Protein AF-A0A2V9RA22-F1 (afdb_monomer)

Secondary structure (DSSP, 8-state):
---TT-HHHHHHHHHHHHHHHHHHHH---SSHHHHHHHHHHHHHHHHHSPPPP-S---TTTS-HHHHHHHHHHHHHHS-TT-EEEE-HHHHHHHIIIIISS-SS-SSS---SSEEEEETTEEEEE--TT--S--TTTHHHHHHHHHHHHTPPTT-EEEEEEES---TTHHHHHHHHHTTT-SS-EESSSSEEEEEEE--

Nearest PDB structures (foldseek):
  3lrp-assembly1_A  TM=3.435E-01  e=3.625E-01  Plasmodium falciparum
  5aup-assembly1_I  TM=3.790E-01  e=1.021E+00  Thermococcus kodakarensis KOD1
  5aun-assembly1_B  TM=3.708E-01  e=1.713E+00  Thermococcus kodakarensis KOD1
  3vx3-assembly1_B  TM=3.797E-01  e=6.248E+00  Thermococcus kodakarensis KOD1

Sequence (199 aa):
YPYGGTRHSSYLAIFILPAIAIALAHFKTKRAWMKGAGIGLVLLVCNLFPSPTGEYIRHRDQNRAQMLSAVSFLKQNAGTRSLIVTDNQGGLLLSYYLCGSKVVPFSGVIQHFSIAPCNDMQVFSLDPRQWIFHAETFPKDLLALKTAFNLRSNEKVWIFQSGWLVDNEPDFRAELRQFDCPATHDFGRNILACEITLP

Structure (mmCIF, N/CA/C/O backbone):
data_AF-A0A2V9RA22-F1
#
_entry.id   AF-A0A2V9RA22-F1
#
loop_
_atom_site.group_PDB
_atom_site.id
_atom_site.type_symbol
_atom_site.label_atom_id
_atom_site.label_alt_id
_atom_site.label_comp_id
_atom_site.label_asym_id
_atom_site.label_entity_id
_atom_site.label_seq_id
_atom_site.pdbx_PDB_ins_code
_atom_site.Cartn_x
_atom_site.Cartn_y
_atom_site.Cartn_z
_atom_site.occupancy
_atom_site.B_iso_or_equiv
_atom_site.auth_seq_id
_atom_site.auth_comp_id
_atom_site.auth_asym_id
_atom_site.auth_atom_id
_atom_site.pdbx_PDB_model_num
ATOM 1 N N . TYR A 1 1 ? 5.154 16.779 -19.194 1.00 32.47 1 TYR A N 1
ATOM 2 C CA . TYR A 1 1 ? 4.470 15.563 -19.685 1.00 32.47 1 TYR A CA 1
ATOM 3 C C . TYR A 1 1 ? 5.524 14.455 -19.853 1.00 32.47 1 TYR A C 1
ATOM 5 O O . TYR A 1 1 ? 6.028 14.272 -20.955 1.00 32.47 1 TYR A O 1
ATOM 13 N N . PRO A 1 2 ? 5.971 13.789 -18.768 1.00 43.91 2 PRO A N 1
ATOM 14 C CA . PRO A 1 2 ? 7.109 12.871 -18.801 1.00 43.91 2 PRO A CA 1
ATOM 15 C C . PRO A 1 2 ? 6.615 11.416 -18.842 1.00 43.91 2 PRO A C 1
ATOM 17 O O . PRO A 1 2 ? 6.549 10.738 -17.828 1.00 43.91 2 PRO A O 1
ATOM 20 N N . TYR A 1 3 ? 6.226 10.926 -20.019 1.00 46.47 3 TYR A N 1
ATOM 21 C CA . TYR A 1 3 ? 5.689 9.565 -20.195 1.00 46.47 3 TYR A CA 1
ATOM 22 C C . TYR A 1 3 ? 6.751 8.536 -20.625 1.00 46.47 3 TYR A C 1
ATOM 24 O O . TYR A 1 3 ? 6.455 7.564 -21.325 1.00 46.47 3 TYR A O 1
ATOM 32 N N . GLY A 1 4 ? 8.002 8.730 -20.204 1.00 45.16 4 GLY A N 1
ATOM 33 C CA . GLY A 1 4 ? 9.099 7.784 -20.420 1.00 45.16 4 GLY A CA 1
ATOM 34 C C . GLY A 1 4 ? 9.002 6.591 -19.470 1.00 45.16 4 GLY A C 1
ATOM 35 O O . GLY A 1 4 ? 9.806 6.471 -18.560 1.00 45.16 4 GLY A O 1
ATOM 36 N N . GLY A 1 5 ? 7.984 5.744 -19.633 1.00 52.16 5 GLY A N 1
ATOM 37 C CA . GLY A 1 5 ? 7.815 4.562 -18.776 1.00 52.16 5 GLY A CA 1
ATOM 38 C C . GLY A 1 5 ? 6.403 3.993 -18.671 1.00 52.16 5 GLY A C 1
ATOM 39 O O . GLY A 1 5 ? 6.138 3.208 -17.767 1.00 52.16 5 GLY A O 1
ATOM 40 N N . THR A 1 6 ? 5.469 4.371 -19.549 1.00 58.12 6 THR A N 1
ATOM 41 C CA . THR A 1 6 ? 4.095 3.854 -19.448 1.00 58.12 6 THR A CA 1
ATOM 42 C C . THR A 1 6 ? 3.853 2.611 -20.282 1.00 58.12 6 THR A C 1
ATOM 44 O O . THR A 1 6 ? 4.508 2.373 -21.297 1.00 58.12 6 THR A O 1
ATOM 47 N N . ARG A 1 7 ? 2.811 1.860 -19.900 1.00 60.91 7 ARG A N 1
ATOM 48 C CA . ARG A 1 7 ? 2.233 0.765 -20.695 1.00 60.91 7 ARG A CA 1
ATOM 49 C C . ARG A 1 7 ? 1.995 1.172 -22.159 1.00 60.91 7 ARG A C 1
ATOM 51 O O . ARG A 1 7 ? 2.149 0.339 -23.042 1.00 60.91 7 ARG A O 1
ATOM 58 N N . HIS A 1 8 ? 1.713 2.446 -22.437 1.00 63.91 8 HIS A N 1
ATOM 59 C CA . HIS A 1 8 ? 1.494 2.954 -23.794 1.00 63.91 8 HIS A CA 1
ATOM 60 C C . HIS A 1 8 ? 2.744 2.892 -24.683 1.00 63.91 8 HIS A C 1
ATOM 62 O O . HIS A 1 8 ? 2.634 2.576 -25.867 1.00 63.91 8 HIS A O 1
ATOM 68 N N . SER A 1 9 ? 3.936 3.109 -24.119 1.00 69.62 9 SER A N 1
ATOM 69 C CA . SER A 1 9 ? 5.197 3.035 -24.868 1.00 69.62 9 SER A CA 1
ATOM 70 C C . SER A 1 9 ? 5.495 1.619 -25.370 1.00 69.62 9 SER A C 1
ATOM 72 O O . SER A 1 9 ? 6.145 1.458 -26.400 1.00 69.62 9 SER A O 1
ATOM 74 N N . SER A 1 10 ? 4.978 0.588 -24.692 1.00 73.56 10 SER A N 1
ATOM 75 C CA . SER A 1 10 ? 5.159 -0.804 -25.123 1.00 73.56 10 SER A CA 1
ATOM 76 C C . SER A 1 10 ? 4.449 -1.112 -26.448 1.00 73.56 10 SER A C 1
ATOM 78 O O . SER A 1 10 ? 4.996 -1.846 -27.268 1.00 73.56 10 SER A O 1
ATOM 80 N N . TYR A 1 11 ? 3.305 -0.475 -26.732 1.00 80.81 11 TYR A N 1
ATOM 81 C C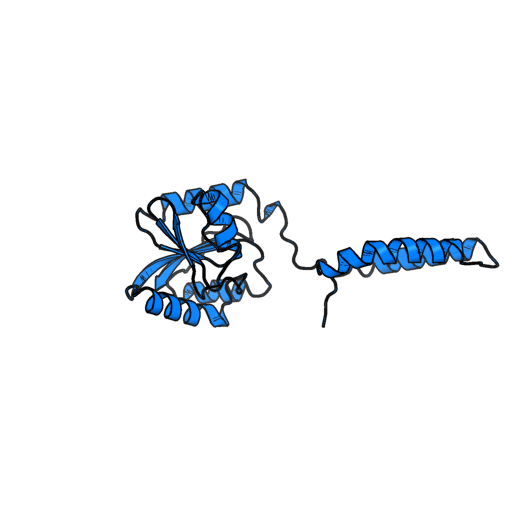A . TYR A 1 11 ? 2.613 -0.638 -28.017 1.00 80.81 11 TYR A CA 1
ATOM 82 C C . TYR A 1 11 ? 3.407 -0.050 -29.187 1.00 80.81 11 TYR A C 1
ATOM 84 O O . TYR A 1 11 ? 3.384 -0.593 -30.290 1.00 80.81 11 TYR A O 1
ATOM 92 N N . LEU A 1 12 ? 4.153 1.033 -28.948 1.00 83.56 12 LEU A N 1
ATOM 93 C CA . LEU A 1 12 ? 4.983 1.660 -29.976 1.00 83.56 12 LEU A CA 1
ATOM 94 C C . LEU A 1 12 ? 6.192 0.802 -30.358 1.00 83.56 12 LEU A C 1
ATOM 96 O O . LEU A 1 12 ? 6.671 0.914 -31.484 1.00 83.56 12 LEU A O 1
ATOM 100 N N . ALA A 1 13 ? 6.662 -0.086 -29.474 1.00 83.00 13 ALA A N 1
ATOM 101 C CA . ALA A 1 13 ? 7.800 -0.961 -29.757 1.00 83.00 13 ALA A CA 1
ATOM 102 C C . ALA A 1 13 ? 7.567 -1.832 -31.005 1.00 83.00 13 ALA A C 1
ATOM 104 O O . ALA A 1 13 ? 8.488 -2.026 -31.797 1.00 83.00 13 ALA A O 1
ATOM 105 N N . ILE A 1 14 ? 6.325 -2.278 -31.227 1.00 86.44 14 ILE A N 1
ATOM 106 C CA . ILE A 1 14 ? 5.937 -3.103 -32.382 1.00 86.44 14 ILE A CA 1
ATOM 107 C C . ILE A 1 14 ? 6.128 -2.345 -33.705 1.00 86.44 14 ILE A C 1
ATOM 109 O O . ILE A 1 14 ? 6.444 -2.960 -34.717 1.00 86.44 14 ILE A O 1
ATOM 113 N N . PHE A 1 15 ? 5.990 -1.017 -33.704 1.00 90.44 15 PHE A N 1
ATOM 114 C CA . PHE A 1 15 ? 6.179 -0.183 -34.896 1.00 90.44 15 PHE A CA 1
ATOM 115 C C . PHE A 1 15 ? 7.612 0.346 -35.019 1.00 90.44 15 PHE A C 1
ATOM 117 O O . PHE A 1 15 ? 8.178 0.381 -36.112 1.00 90.44 15 PHE A O 1
ATOM 124 N N . ILE A 1 16 ? 8.217 0.735 -33.896 1.00 86.94 16 ILE A N 1
ATOM 125 C CA . ILE A 1 16 ? 9.551 1.339 -33.857 1.00 86.94 16 ILE A CA 1
ATOM 126 C C . ILE A 1 16 ? 10.629 0.315 -34.228 1.00 86.94 16 ILE A C 1
ATOM 128 O O . ILE A 1 16 ? 11.524 0.641 -35.006 1.00 86.94 16 ILE A O 1
ATOM 132 N N . LEU A 1 17 ? 10.552 -0.922 -33.725 1.00 87.25 17 LEU A N 1
ATOM 133 C CA . LEU A 1 17 ? 11.587 -1.930 -33.980 1.00 87.25 17 LEU A CA 1
ATOM 134 C C . LEU A 1 17 ? 11.712 -2.289 -35.477 1.00 87.25 17 LEU A C 1
ATOM 136 O O . LEU A 1 17 ? 12.832 -2.236 -35.995 1.00 87.25 17 LEU A O 1
ATOM 140 N N . PRO A 1 18 ? 10.619 -2.565 -36.222 1.00 91.88 18 PRO A N 1
ATOM 141 C CA . PRO A 1 18 ? 10.699 -2.761 -37.669 1.00 91.88 18 PRO A CA 1
ATOM 142 C C . PRO A 1 18 ? 11.161 -1.512 -38.422 1.00 91.88 18 PRO A C 1
ATOM 144 O O . PRO A 1 18 ? 11.967 -1.627 -39.342 1.00 91.88 18 PRO A O 1
ATOM 147 N N . ALA A 1 19 ? 10.702 -0.317 -38.030 1.00 89.12 19 ALA A N 1
ATOM 148 C CA . ALA A 1 19 ? 11.118 0.929 -38.673 1.00 89.12 19 ALA A CA 1
ATOM 149 C C . ALA A 1 19 ? 12.635 1.160 -38.545 1.00 89.12 19 ALA A C 1
ATOM 151 O O . ALA A 1 19 ? 13.292 1.486 -39.534 1.00 89.12 19 ALA A O 1
ATOM 152 N N . ILE A 1 20 ? 13.208 0.913 -37.360 1.00 87.38 20 ILE A N 1
ATOM 153 C CA . ILE A 1 20 ? 14.660 0.956 -37.130 1.00 87.38 20 ILE A CA 1
ATOM 154 C C . ILE A 1 20 ? 15.372 -0.088 -37.997 1.00 87.38 20 ILE A C 1
ATOM 156 O O . ILE A 1 20 ? 16.366 0.236 -38.647 1.00 87.38 20 ILE A O 1
ATOM 160 N N . ALA A 1 21 ? 14.866 -1.324 -38.056 1.00 86.94 21 ALA A N 1
ATOM 161 C CA . ALA A 1 21 ? 15.467 -2.385 -38.863 1.00 86.94 21 ALA A CA 1
ATOM 162 C C . ALA A 1 21 ? 15.491 -2.032 -40.362 1.00 86.94 21 ALA A C 1
ATOM 164 O O . ALA A 1 21 ? 16.527 -2.166 -41.016 1.00 86.94 21 ALA A O 1
ATOM 165 N N . ILE A 1 22 ? 14.379 -1.518 -40.896 1.00 90.00 22 ILE A N 1
ATOM 166 C CA . ILE A 1 22 ? 14.270 -1.077 -42.293 1.00 90.00 22 ILE A CA 1
ATOM 167 C C . ILE A 1 22 ? 15.209 0.102 -42.558 1.00 90.00 22 ILE A C 1
ATOM 169 O O . ILE A 1 22 ? 15.913 0.095 -43.572 1.00 90.00 22 IL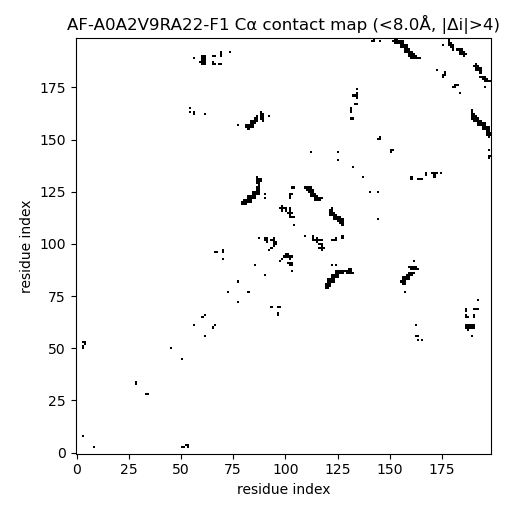E A O 1
ATOM 173 N N . ALA A 1 23 ? 15.255 1.083 -41.651 1.00 86.75 23 ALA A N 1
ATOM 174 C CA . ALA A 1 23 ? 16.143 2.234 -41.762 1.00 86.75 23 ALA A CA 1
ATOM 175 C C . ALA A 1 23 ? 17.617 1.802 -41.794 1.00 86.75 23 ALA A C 1
ATOM 177 O O . ALA A 1 23 ? 18.355 2.236 -42.674 1.00 86.75 23 ALA A O 1
ATOM 178 N N . LEU A 1 24 ? 18.038 0.890 -40.910 1.00 83.62 24 LEU A N 1
ATOM 179 C CA . LEU A 1 24 ? 19.403 0.352 -40.884 1.00 83.62 24 LEU A CA 1
ATOM 180 C C . LEU A 1 24 ? 19.738 -0.462 -42.145 1.00 83.62 24 LEU A C 1
ATOM 182 O O . LEU A 1 24 ? 20.851 -0.351 -42.671 1.00 83.62 24 LEU A O 1
ATOM 186 N N . ALA A 1 25 ? 18.780 -1.240 -42.658 1.00 83.94 25 ALA A N 1
ATOM 187 C CA . ALA A 1 25 ? 18.940 -2.003 -43.895 1.00 83.94 25 ALA A CA 1
ATOM 188 C C . ALA A 1 25 ? 19.112 -1.085 -45.120 1.00 83.94 25 ALA A C 1
ATOM 190 O O . ALA A 1 25 ? 19.972 -1.334 -45.967 1.00 83.94 25 ALA A O 1
ATOM 191 N N . HIS A 1 26 ? 18.346 0.007 -45.187 1.00 85.50 26 HIS A N 1
ATOM 192 C CA . HIS A 1 26 ? 18.370 0.954 -46.308 1.00 85.50 26 HIS A CA 1
ATOM 193 C C . HIS A 1 26 ? 19.424 2.052 -46.176 1.00 85.50 26 HIS A C 1
ATOM 195 O O . HIS A 1 26 ? 19.718 2.735 -47.159 1.00 85.50 26 HIS A O 1
ATOM 201 N N . PHE A 1 27 ? 20.027 2.224 -45.001 1.00 81.50 27 PHE A N 1
ATOM 202 C CA . PHE A 1 27 ? 21.073 3.213 -44.794 1.00 81.50 27 PHE A CA 1
ATOM 203 C C . PHE A 1 27 ? 22.274 2.873 -45.683 1.00 81.50 27 PHE A C 1
ATOM 205 O O . PHE A 1 27 ? 22.970 1.892 -45.447 1.00 81.50 27 PHE A O 1
ATOM 212 N N . LYS A 1 28 ? 22.528 3.638 -46.748 1.00 81.31 28 LYS A N 1
ATOM 213 C CA . LYS A 1 28 ? 23.678 3.425 -47.641 1.00 81.31 28 LYS A CA 1
ATOM 214 C C . LYS A 1 28 ? 24.796 4.386 -47.257 1.00 81.31 28 LYS A C 1
ATOM 216 O O . LYS A 1 28 ? 24.685 5.589 -47.467 1.00 81.31 28 LYS A O 1
ATOM 221 N N . THR A 1 29 ? 25.892 3.858 -46.721 1.00 77.12 29 THR A N 1
ATOM 222 C CA . THR A 1 29 ? 27.104 4.638 -46.443 1.00 77.12 29 THR A CA 1
ATOM 223 C C . THR A 1 29 ? 28.187 4.286 -47.449 1.00 77.12 29 THR A C 1
ATOM 225 O O . THR A 1 29 ? 28.368 3.124 -47.806 1.00 77.12 29 THR A O 1
ATOM 228 N N . LYS A 1 30 ? 28.961 5.287 -47.882 1.00 77.81 30 LYS A N 1
ATOM 229 C CA . LYS A 1 30 ? 30.117 5.072 -48.772 1.00 77.81 30 LYS A CA 1
ATOM 230 C C . LYS A 1 30 ? 31.238 4.259 -48.110 1.00 77.81 30 LYS A C 1
ATOM 232 O O . LYS A 1 30 ? 32.101 3.731 -48.798 1.00 77.81 30 LYS A O 1
ATOM 237 N N . ARG A 1 31 ? 31.249 4.181 -46.775 1.00 80.38 31 ARG A N 1
ATOM 238 C CA . ARG A 1 31 ? 32.239 3.451 -45.975 1.00 80.38 31 ARG A CA 1
ATOM 239 C C . ARG A 1 31 ? 31.518 2.528 -44.995 1.00 80.38 31 ARG A C 1
ATOM 241 O O . ARG A 1 31 ? 30.700 2.993 -44.199 1.00 80.38 31 ARG A O 1
ATOM 248 N N . ALA A 1 32 ? 31.827 1.232 -45.052 1.00 76.69 32 ALA A N 1
ATOM 249 C CA . ALA A 1 32 ? 31.156 0.201 -44.256 1.00 76.69 32 ALA A CA 1
ATOM 250 C C . ALA A 1 32 ? 31.310 0.418 -42.737 1.00 76.69 32 ALA A C 1
ATOM 252 O O . ALA A 1 32 ? 30.359 0.215 -41.986 1.00 76.69 32 ALA A O 1
ATOM 253 N N . TRP A 1 33 ? 32.465 0.926 -42.291 1.00 81.38 33 TRP A N 1
ATOM 254 C CA . TRP A 1 33 ? 32.748 1.163 -40.870 1.00 81.38 33 TRP A CA 1
ATOM 255 C C . TRP A 1 33 ? 31.854 2.237 -40.230 1.00 81.38 33 TRP A C 1
ATOM 257 O O . TRP A 1 33 ? 31.578 2.169 -39.035 1.00 81.38 33 TRP A O 1
ATOM 267 N N . MET A 1 34 ? 31.340 3.196 -41.012 1.00 84.75 34 MET A N 1
ATOM 268 C CA . MET A 1 34 ? 30.484 4.272 -40.491 1.00 84.75 34 MET A CA 1
ATOM 269 C C . MET A 1 34 ? 29.142 3.749 -39.967 1.00 84.75 34 MET A C 1
ATOM 271 O O . MET A 1 34 ? 28.599 4.317 -39.024 1.00 84.75 34 MET A O 1
ATOM 275 N N . LYS A 1 35 ? 28.620 2.651 -40.538 1.00 81.56 35 LYS A N 1
ATOM 276 C CA . LYS A 1 35 ? 27.410 1.997 -40.014 1.00 81.56 35 LYS A CA 1
ATOM 277 C C . LYS A 1 35 ? 27.651 1.437 -38.619 1.00 81.56 35 LYS A C 1
ATOM 279 O O . LYS A 1 35 ? 26.872 1.704 -37.712 1.00 81.56 35 LYS A O 1
ATOM 284 N N . GLY A 1 36 ? 28.748 0.694 -38.460 1.00 85.00 36 GLY A N 1
ATOM 285 C CA . GLY A 1 36 ? 29.142 0.122 -37.174 1.00 85.00 36 GLY A CA 1
ATOM 286 C C . GLY A 1 36 ? 29.383 1.205 -36.125 1.00 85.00 36 GLY A C 1
ATOM 287 O O . GLY A 1 36 ? 28.868 1.101 -35.018 1.00 85.00 36 GLY A O 1
ATOM 288 N N . ALA A 1 37 ? 30.072 2.288 -36.501 1.00 87.88 37 ALA A N 1
ATOM 289 C CA . ALA A 1 37 ? 30.301 3.430 -35.618 1.00 87.88 37 ALA A CA 1
ATOM 290 C C . ALA A 1 37 ? 28.992 4.114 -35.186 1.00 87.88 37 ALA A C 1
ATOM 292 O O . ALA A 1 37 ? 28.832 4.429 -34.012 1.00 87.88 37 ALA A O 1
ATOM 293 N N . GLY A 1 38 ? 28.037 4.300 -36.105 1.00 86.12 38 GLY A N 1
ATOM 294 C CA . GLY A 1 38 ? 26.732 4.888 -35.791 1.00 86.12 38 GLY A CA 1
ATOM 295 C C . GLY A 1 38 ? 25.907 4.031 -34.829 1.00 86.12 38 GLY A C 1
ATOM 296 O O . GLY A 1 38 ? 25.390 4.546 -33.842 1.00 86.12 38 GLY A O 1
ATOM 297 N N . ILE A 1 39 ? 25.835 2.717 -35.068 1.00 87.00 39 ILE A N 1
ATOM 298 C CA . ILE A 1 39 ? 25.163 1.776 -34.156 1.00 87.00 39 ILE A CA 1
ATOM 299 C C . ILE A 1 39 ? 25.848 1.786 -32.784 1.00 87.00 39 ILE A C 1
ATOM 301 O O . ILE A 1 39 ? 25.173 1.885 -31.762 1.00 87.00 39 ILE A O 1
ATOM 305 N N . GLY A 1 40 ? 27.183 1.739 -32.760 1.00 90.00 40 GLY A N 1
ATOM 306 C CA . GLY A 1 40 ? 27.969 1.794 -31.529 1.00 90.00 40 GLY A CA 1
ATOM 307 C C . GLY A 1 40 ? 27.721 3.072 -30.729 1.00 90.00 40 GLY A C 1
ATOM 308 O O . GLY A 1 40 ? 27.528 2.997 -29.521 1.00 90.00 40 GLY A O 1
ATOM 309 N N . LEU A 1 41 ? 27.646 4.228 -31.395 1.00 89.56 41 LEU A N 1
ATOM 310 C CA . LEU A 1 41 ? 27.333 5.508 -30.758 1.00 89.56 41 LEU A CA 1
ATOM 311 C C . LEU A 1 41 ? 25.929 5.506 -30.138 1.00 89.56 41 LEU A C 1
ATOM 313 O O . LEU A 1 41 ? 25.769 5.941 -29.003 1.00 89.56 41 LEU A O 1
ATOM 317 N N . VAL A 1 42 ? 24.918 5.002 -30.854 1.00 87.00 42 VAL A N 1
ATOM 318 C CA . VAL A 1 42 ? 23.544 4.922 -30.329 1.00 87.00 42 VAL A CA 1
ATOM 319 C C . VAL A 1 42 ? 23.490 4.014 -29.102 1.00 87.00 42 VAL A C 1
ATOM 321 O O . VAL A 1 42 ? 22.934 4.410 -28.082 1.00 87.00 42 VAL A O 1
ATOM 324 N N . LEU A 1 43 ? 24.117 2.836 -29.160 1.00 88.12 43 LEU A N 1
ATOM 325 C CA . LEU A 1 43 ? 24.193 1.925 -28.014 1.00 88.12 43 LEU A CA 1
ATOM 326 C C . LEU A 1 43 ? 24.933 2.553 -26.829 1.00 88.12 43 LEU A C 1
ATOM 328 O O . LEU A 1 43 ? 24.490 2.404 -25.692 1.00 88.12 43 LEU A O 1
ATOM 332 N N . LEU A 1 44 ? 26.019 3.286 -27.092 1.00 90.75 44 LEU A N 1
ATOM 333 C CA . LEU A 1 44 ? 26.764 4.020 -26.072 1.00 90.75 44 LEU A CA 1
ATOM 334 C C . LEU A 1 44 ? 25.872 5.067 -25.395 1.00 90.75 44 LEU A C 1
ATOM 336 O O . LEU A 1 44 ? 25.817 5.114 -24.171 1.00 90.75 44 LEU A O 1
ATOM 340 N N . VAL A 1 45 ? 25.128 5.864 -26.168 1.00 87.69 45 VAL A N 1
ATOM 341 C CA . VAL A 1 45 ? 24.184 6.853 -25.625 1.00 87.69 45 VAL A CA 1
ATOM 342 C C . VAL A 1 45 ? 23.094 6.165 -24.799 1.00 87.69 45 VAL A C 1
ATOM 344 O O . VAL A 1 45 ? 22.837 6.588 -23.678 1.00 87.69 45 VAL A O 1
ATOM 347 N N . CYS A 1 46 ? 22.503 5.070 -25.287 1.00 82.31 46 CYS A N 1
ATOM 348 C CA . CYS A 1 46 ? 21.500 4.310 -24.534 1.00 82.31 46 CYS A CA 1
ATOM 349 C C . CYS A 1 46 ? 22.044 3.710 -23.226 1.00 82.31 46 CYS A C 1
ATOM 351 O O . CYS A 1 46 ? 21.275 3.506 -22.290 1.00 82.31 46 CYS A O 1
ATOM 353 N N . ASN A 1 47 ? 23.344 3.410 -23.159 1.00 85.62 47 ASN A N 1
ATOM 354 C CA . ASN A 1 47 ? 23.977 2.843 -21.970 1.00 85.62 47 ASN A CA 1
ATOM 355 C C . ASN A 1 47 ? 24.417 3.917 -20.962 1.00 85.62 47 ASN A C 1
ATOM 357 O O . ASN A 1 47 ? 24.270 3.716 -19.760 1.00 85.62 47 ASN A O 1
ATOM 361 N N . LEU A 1 48 ? 24.922 5.057 -21.445 1.00 88.19 48 LEU A N 1
ATOM 362 C CA . LEU A 1 48 ? 25.371 6.177 -20.610 1.00 88.19 48 LEU A CA 1
ATOM 363 C C . LEU A 1 48 ? 24.214 7.033 -20.085 1.00 88.19 48 LEU A C 1
ATOM 365 O O . LEU A 1 48 ? 24.332 7.633 -19.020 1.00 88.19 48 LEU A O 1
ATOM 369 N N . PHE A 1 49 ? 23.100 7.071 -20.814 1.00 82.19 49 PHE A N 1
ATOM 370 C CA . PHE A 1 49 ? 21.879 7.769 -20.424 1.00 82.19 49 PHE A CA 1
ATOM 371 C C . PHE A 1 49 ? 20.738 6.759 -20.277 1.00 82.19 49 PHE A C 1
ATOM 373 O O . PHE A 1 49 ? 19.813 6.752 -21.097 1.00 82.19 49 PHE A O 1
ATOM 380 N N . PRO A 1 50 ? 20.796 5.872 -19.264 1.00 67.31 50 PRO A N 1
ATOM 381 C CA . PRO A 1 50 ? 19.684 4.983 -18.994 1.00 67.31 50 PRO A CA 1
ATOM 382 C C . PRO A 1 50 ? 18.456 5.849 -18.714 1.00 67.31 50 PRO A C 1
ATOM 384 O O . PRO A 1 50 ? 18.488 6.738 -17.861 1.00 67.31 50 PRO A O 1
ATOM 387 N N . SER A 1 51 ? 17.369 5.601 -19.452 1.00 66.56 51 SER A N 1
ATOM 388 C CA . SER A 1 51 ? 16.068 6.149 -19.070 1.00 66.56 51 SER A CA 1
ATOM 389 C C . SER A 1 51 ? 15.839 5.759 -17.614 1.00 66.56 51 SER A C 1
ATOM 391 O O . SER A 1 51 ? 16.058 4.580 -17.306 1.00 66.56 51 SER A O 1
ATOM 393 N N . PRO A 1 52 ? 15.420 6.682 -16.724 1.00 62.38 52 PRO A N 1
ATOM 394 C CA . PRO A 1 52 ? 15.008 6.283 -15.391 1.00 62.38 52 PRO A CA 1
ATOM 395 C C . PRO A 1 52 ? 14.006 5.153 -15.591 1.00 62.38 52 PRO A C 1
ATOM 397 O O . PRO A 1 52 ? 12.999 5.316 -16.288 1.00 62.38 52 PRO A O 1
ATOM 400 N N . THR A 1 53 ? 14.344 3.962 -15.092 1.00 57.59 53 THR A N 1
ATOM 401 C CA . THR A 1 53 ? 13.333 2.932 -14.925 1.00 57.59 53 THR A CA 1
ATOM 402 C C . THR A 1 53 ? 12.285 3.630 -14.085 1.00 57.59 53 THR A C 1
ATOM 404 O O . THR A 1 53 ? 12.632 4.130 -13.011 1.00 57.59 53 THR A O 1
ATOM 407 N N . GLY A 1 54 ? 11.062 3.763 -14.601 1.00 60.62 54 GLY A N 1
ATOM 408 C CA . GLY A 1 54 ? 9.958 4.253 -13.784 1.00 60.62 54 GLY A CA 1
ATOM 409 C C . 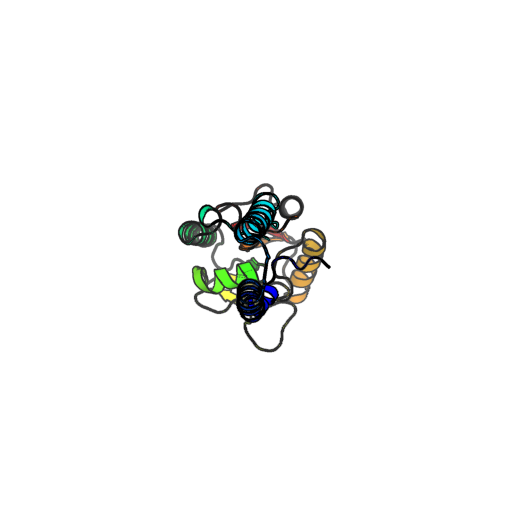GLY A 1 54 ? 9.872 3.440 -12.492 1.00 60.62 54 GLY A C 1
ATOM 410 O O . GLY A 1 54 ? 10.640 2.495 -12.289 1.00 60.62 54 GLY A O 1
ATOM 411 N N . GLU A 1 55 ? 8.939 3.795 -11.622 1.00 65.06 55 GLU A N 1
ATOM 412 C CA . GLU A 1 55 ? 8.712 3.074 -10.371 1.00 65.06 55 GLU A CA 1
ATOM 413 C C . GLU A 1 55 ? 8.859 1.554 -10.591 1.00 65.06 55 GLU A C 1
ATOM 415 O O . GLU A 1 55 ? 8.174 0.960 -11.429 1.00 65.06 55 GLU A O 1
ATOM 420 N N . TYR A 1 56 ? 9.836 0.934 -9.909 1.00 71.00 56 TYR A N 1
ATOM 421 C CA . TYR A 1 56 ? 10.100 -0.507 -9.984 1.00 71.00 56 TYR A CA 1
ATOM 422 C C . TYR A 1 56 ? 10.165 -1.135 -8.586 1.00 71.00 56 TYR A C 1
ATOM 424 O O . TYR A 1 56 ? 11.112 -0.904 -7.831 1.00 71.00 56 TYR A O 1
ATOM 432 N N . ILE A 1 57 ? 9.179 -1.975 -8.256 1.00 76.06 57 ILE A N 1
ATOM 433 C CA . ILE A 1 57 ? 9.178 -2.775 -7.032 1.00 76.06 57 ILE A CA 1
ATOM 434 C C . ILE A 1 57 ? 10.131 -3.941 -7.246 1.00 76.06 57 ILE A C 1
ATOM 436 O O . ILE A 1 57 ? 9.935 -4.792 -8.118 1.00 76.06 57 ILE A O 1
ATOM 440 N N . ARG A 1 58 ? 11.181 -4.010 -6.429 1.00 79.50 58 ARG A N 1
ATOM 441 C CA . ARG A 1 58 ? 12.093 -5.151 -6.475 1.00 79.50 58 ARG A CA 1
ATOM 442 C C . ARG A 1 58 ? 11.389 -6.362 -5.874 1.00 79.50 58 ARG A C 1
ATOM 444 O O . ARG A 1 58 ? 10.757 -6.263 -4.830 1.00 79.50 58 ARG A O 1
ATOM 451 N N . HIS A 1 59 ? 11.607 -7.542 -6.451 1.00 82.19 59 HIS A N 1
ATOM 452 C CA . HIS A 1 59 ? 11.041 -8.799 -5.941 1.00 82.19 59 HIS A CA 1
ATOM 453 C C . HIS A 1 59 ? 11.308 -9.036 -4.439 1.00 82.19 59 HIS A C 1
ATOM 455 O O . HIS A 1 59 ? 10.479 -9.578 -3.717 1.00 82.19 59 HIS A O 1
ATOM 461 N N . ARG A 1 60 ? 12.469 -8.617 -3.923 1.00 84.56 60 ARG A N 1
ATOM 462 C CA . ARG A 1 60 ? 12.777 -8.737 -2.486 1.00 84.56 60 ARG A CA 1
ATOM 463 C C . ARG A 1 60 ? 11.881 -7.867 -1.592 1.00 84.56 60 ARG A C 1
ATOM 465 O O . ARG A 1 60 ? 11.659 -8.234 -0.444 1.00 84.56 60 ARG A O 1
ATOM 472 N N . ASP A 1 61 ? 11.394 -6.750 -2.126 1.00 82.69 61 ASP A N 1
ATOM 473 C CA . ASP A 1 61 ? 10.639 -5.731 -1.400 1.00 82.69 61 ASP A CA 1
ATOM 474 C C . ASP A 1 61 ? 9.124 -6.015 -1.434 1.00 82.69 61 ASP A C 1
ATOM 476 O O . ASP A 1 61 ? 8.405 -5.568 -0.546 1.00 82.69 61 ASP A O 1
ATOM 480 N N . GLN A 1 62 ? 8.665 -6.836 -2.390 1.00 85.69 62 GLN A N 1
ATOM 481 C CA . GLN A 1 62 ? 7.313 -7.395 -2.442 1.00 85.69 62 GLN A CA 1
ATOM 482 C C . GLN A 1 62 ? 7.328 -8.792 -3.077 1.00 85.69 62 GLN A C 1
ATOM 484 O O . GLN A 1 62 ? 7.441 -8.954 -4.293 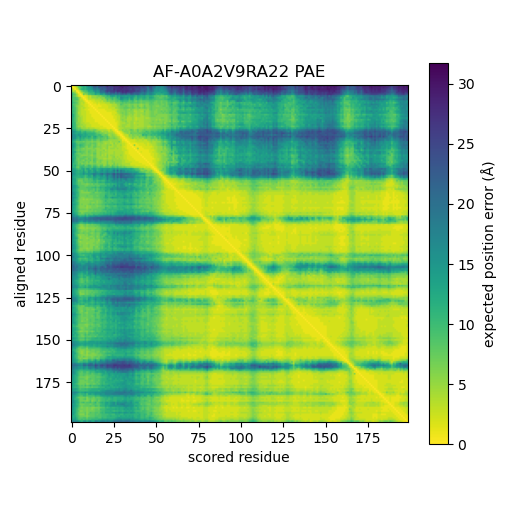1.00 85.69 62 GLN A O 1
ATOM 489 N N . ASN A 1 63 ? 7.187 -9.822 -2.245 1.00 90.94 63 ASN A N 1
ATOM 490 C CA . ASN A 1 63 ? 7.058 -11.212 -2.681 1.00 90.94 63 ASN A CA 1
ATOM 491 C C . ASN A 1 63 ? 6.021 -11.961 -1.845 1.00 90.94 63 ASN A C 1
ATOM 493 O O . ASN A 1 63 ? 5.503 -11.462 -0.845 1.00 90.94 63 ASN A O 1
ATOM 497 N N . ARG A 1 64 ? 5.751 -13.204 -2.251 1.00 94.25 64 ARG A N 1
ATOM 498 C CA . ARG A 1 64 ? 4.789 -14.081 -1.583 1.00 94.25 64 ARG A CA 1
ATOM 499 C C . ARG A 1 64 ? 5.099 -14.290 -0.100 1.00 94.25 64 ARG A C 1
ATOM 501 O O . ARG A 1 64 ? 4.166 -14.314 0.691 1.00 94.25 64 ARG A O 1
ATOM 508 N N . ALA A 1 65 ? 6.365 -14.447 0.287 1.00 95.69 65 ALA A N 1
ATOM 509 C CA . ALA A 1 65 ? 6.718 -14.674 1.689 1.00 95.69 65 ALA A CA 1
ATOM 510 C C . ALA A 1 65 ? 6.402 -13.441 2.551 1.00 95.69 65 ALA A C 1
ATOM 512 O O . ALA A 1 65 ? 5.792 -13.586 3.607 1.00 95.69 65 ALA A O 1
ATOM 513 N N . GLN A 1 66 ? 6.721 -12.239 2.059 1.00 95.12 66 GLN A N 1
ATOM 514 C CA . GLN A 1 66 ? 6.371 -10.986 2.736 1.00 95.12 66 GLN A CA 1
ATOM 515 C C . GLN A 1 66 ? 4.855 -10.804 2.850 1.00 95.12 66 GLN A C 1
ATOM 517 O O . GLN A 1 66 ? 4.354 -10.513 3.931 1.00 95.12 66 GLN A O 1
ATOM 522 N N . MET A 1 67 ? 4.106 -11.072 1.776 1.00 95.25 67 MET A N 1
ATOM 523 C CA . MET A 1 67 ? 2.641 -10.996 1.812 1.00 95.25 67 MET A CA 1
ATOM 524 C C . MET A 1 67 ? 2.016 -11.985 2.795 1.00 95.25 67 MET A C 1
ATOM 526 O O . MET A 1 67 ? 1.105 -11.622 3.533 1.00 95.25 67 MET A O 1
ATOM 530 N N . LEU A 1 68 ? 2.501 -13.229 2.835 1.00 96.00 68 LEU A N 1
ATOM 531 C CA . LEU A 1 68 ? 2.023 -14.219 3.801 1.00 96.00 68 LEU A CA 1
ATOM 532 C C . LEU A 1 68 ? 2.356 -13.815 5.240 1.00 96.00 68 LEU A C 1
ATOM 534 O O . LEU A 1 68 ? 1.527 -14.017 6.124 1.00 96.00 68 LEU A O 1
ATOM 538 N N . SER A 1 69 ? 3.528 -13.215 5.464 1.00 96.50 69 SER A N 1
ATOM 539 C CA . SER A 1 69 ? 3.910 -12.663 6.766 1.00 96.50 69 SER A CA 1
ATOM 540 C C . SER A 1 69 ? 2.972 -11.527 7.184 1.00 96.50 69 SER A C 1
ATOM 542 O O . SER A 1 69 ? 2.420 -11.568 8.281 1.00 96.50 69 SER A O 1
ATOM 544 N N . ALA A 1 70 ? 2.686 -10.587 6.279 1.00 95.81 70 ALA A N 1
ATOM 545 C CA . ALA A 1 70 ? 1.770 -9.474 6.524 1.00 95.81 70 ALA A CA 1
ATOM 546 C C . ALA A 1 70 ? 0.345 -9.947 6.846 1.00 95.81 70 ALA A C 1
ATOM 548 O O . ALA A 1 70 ? -0.274 -9.499 7.807 1.00 95.81 70 ALA A O 1
ATOM 549 N N . VAL A 1 71 ? -0.165 -10.914 6.083 1.00 94.44 71 VAL A N 1
ATOM 550 C CA . VAL A 1 71 ? -1.474 -11.535 6.327 1.00 94.44 71 VAL A CA 1
ATOM 551 C C . VAL A 1 71 ? -1.500 -12.291 7.651 1.00 94.44 71 VAL A C 1
ATOM 553 O O . VAL A 1 71 ? -2.487 -12.209 8.377 1.00 94.44 71 VAL A O 1
ATOM 556 N N . SER A 1 72 ? -0.436 -13.024 7.984 1.00 95.12 72 SER A N 1
ATOM 557 C CA . SER A 1 72 ? -0.326 -13.711 9.273 1.00 95.12 72 SER A CA 1
ATOM 558 C C . SER A 1 72 ? -0.319 -12.714 10.428 1.00 95.12 72 SER A C 1
ATOM 560 O O . SER A 1 72 ? -1.004 -12.932 11.422 1.00 95.12 72 SER A O 1
ATOM 562 N N . PHE A 1 73 ? 0.412 -11.610 10.281 1.00 95.25 73 PHE A N 1
ATOM 563 C CA . PHE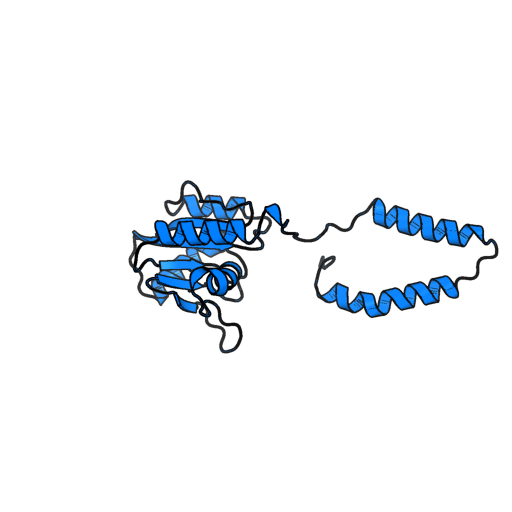 A 1 73 ? 0.437 -10.526 11.251 1.00 95.25 73 PHE A CA 1
ATOM 564 C C . PHE A 1 73 ? -0.955 -9.917 11.440 1.00 95.25 73 PHE A C 1
ATOM 566 O O . PHE A 1 73 ? -1.421 -9.836 12.573 1.00 95.25 73 PHE A O 1
ATOM 573 N N . LEU A 1 74 ? -1.657 -9.577 10.354 1.00 93.62 74 LEU A N 1
ATOM 574 C CA . LEU A 1 74 ? -3.027 -9.071 10.442 1.00 93.62 74 LEU A CA 1
ATOM 575 C C . LEU A 1 74 ? -3.948 -10.078 11.131 1.00 93.62 74 LEU A C 1
ATOM 577 O O . LEU A 1 74 ? -4.642 -9.706 12.058 1.00 93.62 74 LEU A O 1
ATOM 581 N N . LYS A 1 75 ? -3.911 -11.365 10.775 1.00 91.88 75 LYS A N 1
ATOM 582 C CA . LYS A 1 75 ? -4.757 -12.384 11.427 1.00 91.88 75 LYS A CA 1
ATOM 583 C C . LYS A 1 75 ? -4.491 -12.545 12.926 1.00 91.88 75 LYS A C 1
ATOM 585 O O . LYS A 1 75 ? -5.390 -12.946 13.655 1.00 91.88 75 LYS A O 1
ATOM 590 N N . GLN A 1 76 ? -3.257 -12.313 13.369 1.00 92.31 76 GLN A N 1
ATOM 591 C CA . GLN A 1 76 ? -2.871 -12.447 14.775 1.00 92.31 76 GLN A CA 1
ATOM 592 C C . GLN A 1 76 ? -3.197 -11.195 15.597 1.00 92.31 76 GLN A C 1
ATOM 594 O O . GLN A 1 76 ? -3.471 -11.320 16.787 1.00 92.31 76 GLN A O 1
ATOM 599 N N . ASN A 1 77 ? -3.155 -10.010 14.979 1.00 92.06 77 ASN A N 1
ATOM 600 C CA . ASN A 1 77 ? -3.253 -8.726 15.682 1.00 92.06 77 ASN A CA 1
ATOM 601 C C . ASN A 1 77 ? -4.581 -7.999 15.427 1.00 92.06 77 ASN A C 1
ATOM 603 O O . ASN A 1 77 ? -5.138 -7.399 16.344 1.00 92.06 77 ASN A O 1
ATOM 607 N N . ALA A 1 78 ? -5.120 -8.079 14.211 1.00 84.31 78 ALA A N 1
ATOM 608 C CA . ALA A 1 78 ? -6.487 -7.676 13.918 1.00 84.31 78 ALA A CA 1
ATOM 609 C C . ALA A 1 78 ? -7.415 -8.780 14.442 1.00 84.31 78 ALA A C 1
ATOM 611 O O . ALA A 1 78 ? -7.545 -9.852 13.851 1.00 84.31 78 ALA A O 1
ATOM 612 N N . GLY A 1 79 ? -7.991 -8.548 15.621 1.00 75.94 79 GLY A N 1
ATOM 613 C CA . GLY A 1 79 ? -8.932 -9.467 16.249 1.00 75.94 79 GLY A CA 1
ATOM 614 C C . GLY A 1 79 ? -10.176 -9.746 15.396 1.00 75.94 79 GLY A C 1
ATOM 615 O O . GLY A 1 79 ? -10.416 -9.169 14.333 1.00 75.94 79 GLY A O 1
ATOM 616 N N . THR A 1 80 ? -11.037 -10.636 15.888 1.00 76.88 80 THR A N 1
ATOM 617 C CA . THR A 1 80 ? -12.339 -10.872 15.252 1.00 76.88 80 THR A CA 1
ATOM 618 C C . THR A 1 80 ? -13.167 -9.586 15.279 1.00 76.88 80 THR A C 1
ATOM 620 O O . THR A 1 80 ? -13.273 -8.959 16.333 1.00 76.88 80 THR A O 1
ATOM 623 N N . ARG A 1 81 ? -13.803 -9.228 14.157 1.00 81.00 81 ARG A N 1
ATOM 624 C CA . ARG A 1 81 ? -14.565 -7.980 13.939 1.00 81.00 81 ARG A CA 1
ATOM 625 C C . ARG A 1 81 ? -13.726 -6.705 13.823 1.00 81.00 81 ARG A C 1
ATOM 627 O O . ARG A 1 81 ? -14.283 -5.614 13.913 1.00 81.00 81 ARG A O 1
ATOM 634 N N . SER A 1 82 ? -12.421 -6.820 13.589 1.00 88.75 82 SER A N 1
ATOM 635 C CA . SER A 1 82 ? -11.593 -5.665 13.238 1.00 88.75 82 SER A CA 1
ATOM 636 C C . SER A 1 82 ? -11.957 -5.091 11.866 1.00 88.75 82 SER A C 1
ATOM 638 O O . SER A 1 82 ? -12.396 -5.806 10.957 1.00 88.75 82 SER A O 1
ATOM 640 N N . LEU A 1 83 ? -11.747 -3.782 11.731 1.00 94.06 83 LEU A N 1
ATOM 641 C CA . LEU A 1 83 ? -11.897 -3.047 10.481 1.00 94.06 83 LEU A CA 1
ATOM 642 C C . LEU A 1 83 ? -10.509 -2.805 9.893 1.00 94.06 83 LEU A C 1
ATOM 644 O O . LEU A 1 83 ? -9.620 -2.312 10.589 1.00 94.06 83 LEU A O 1
ATOM 648 N N . ILE A 1 84 ? -10.330 -3.149 8.623 1.00 95.56 84 ILE A N 1
ATOM 649 C CA . ILE A 1 84 ? -9.108 -2.881 7.868 1.00 95.56 84 ILE A CA 1
ATOM 650 C C . ILE A 1 84 ? -9.433 -1.824 6.818 1.00 95.56 84 ILE A C 1
ATOM 652 O O . ILE A 1 84 ? -10.361 -2.009 6.040 1.00 95.56 84 ILE A O 1
ATOM 656 N N . VAL A 1 85 ? -8.677 -0.737 6.769 1.00 94.88 85 VAL A N 1
ATOM 657 C CA . VAL A 1 85 ? -8.756 0.295 5.735 1.00 94.88 85 VAL A CA 1
ATOM 658 C C . VAL A 1 85 ? -7.554 0.149 4.811 1.00 94.88 85 VAL A C 1
ATOM 660 O O . VAL A 1 85 ? -6.418 0.011 5.262 1.00 94.88 85 VAL A O 1
ATOM 663 N N . THR A 1 86 ? -7.794 0.160 3.505 1.00 94.06 86 THR A N 1
ATOM 664 C CA . THR A 1 86 ? -6.761 -0.077 2.498 1.00 94.06 86 THR A CA 1
ATOM 665 C C . THR A 1 86 ? -6.948 0.806 1.264 1.00 94.06 86 THR A C 1
ATOM 667 O O . THR A 1 86 ? -8.046 1.285 0.977 1.00 94.06 86 THR A O 1
ATOM 670 N N . ASP A 1 87 ? -5.866 1.045 0.534 1.00 91.25 87 ASP A N 1
ATOM 671 C CA . ASP A 1 87 ? -5.901 1.639 -0.798 1.00 91.25 87 ASP A CA 1
ATOM 672 C C . ASP A 1 87 ? -6.366 0.600 -1.833 1.00 91.25 87 ASP A C 1
ATOM 674 O O . ASP A 1 87 ? -6.604 -0.572 -1.519 1.00 91.25 87 ASP A O 1
ATOM 678 N N . ASN A 1 88 ? -6.529 1.004 -3.093 1.00 89.25 88 ASN A N 1
ATOM 679 C CA . ASN A 1 88 ? -6.983 0.065 -4.117 1.00 89.25 88 ASN A CA 1
ATOM 680 C C . ASN A 1 88 ? -5.962 -1.076 -4.347 1.00 89.25 88 ASN A C 1
ATOM 682 O O . ASN A 1 88 ? -6.346 -2.232 -4.527 1.00 89.25 88 ASN A O 1
ATOM 686 N N . GLN A 1 89 ? -4.653 -0.793 -4.299 1.00 89.12 89 GLN A N 1
ATOM 687 C CA . GLN A 1 89 ? -3.615 -1.819 -4.487 1.00 89.12 89 GLN A CA 1
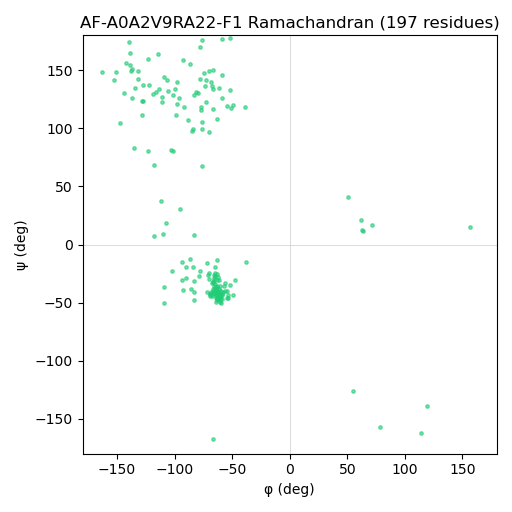ATOM 688 C C . GLN A 1 89 ? -3.551 -2.819 -3.331 1.00 89.12 89 GLN A C 1
ATOM 690 O O . GLN A 1 89 ? -3.509 -4.031 -3.570 1.00 89.12 89 GLN A O 1
ATOM 695 N N . GLY A 1 90 ? -3.605 -2.338 -2.089 1.00 92.38 90 GLY A N 1
ATOM 696 C CA . GLY A 1 90 ? -3.734 -3.171 -0.903 1.00 92.38 90 GLY A CA 1
ATOM 697 C C . GLY A 1 90 ? -4.995 -4.017 -0.930 1.00 92.38 90 GLY A C 1
ATOM 698 O O . GLY A 1 90 ? -4.921 -5.231 -0.725 1.00 92.38 90 GLY A O 1
ATOM 699 N N . GLY A 1 91 ? -6.128 -3.434 -1.322 1.00 92.50 91 GLY A N 1
ATOM 700 C CA . GLY A 1 91 ? -7.385 -4.154 -1.504 1.00 92.50 91 GLY A CA 1
ATOM 701 C C . GLY A 1 91 ? -7.292 -5.302 -2.514 1.00 92.50 91 GLY A C 1
ATOM 702 O O . GLY A 1 91 ? -7.795 -6.400 -2.248 1.00 92.50 91 GLY A O 1
ATOM 703 N N . LEU A 1 92 ? -6.591 -5.115 -3.640 1.00 91.38 92 LEU A N 1
ATOM 704 C CA . LEU A 1 92 ? -6.330 -6.193 -4.605 1.00 91.38 92 LEU A CA 1
ATOM 705 C C . LEU A 1 92 ? -5.546 -7.351 -3.975 1.00 91.38 92 LEU A C 1
ATOM 707 O O . LEU A 1 92 ? -5.902 -8.516 -4.176 1.00 91.38 92 LEU A O 1
ATOM 711 N N . LEU A 1 93 ? -4.498 -7.056 -3.200 1.00 93.00 93 LEU A N 1
ATOM 712 C CA . LEU A 1 93 ? -3.695 -8.101 -2.564 1.00 93.00 93 LEU A CA 1
ATOM 713 C C . LEU A 1 93 ? -4.447 -8.789 -1.422 1.00 93.00 93 LEU A C 1
ATOM 715 O O . LEU A 1 93 ? -4.400 -10.017 -1.327 1.00 93.00 93 LEU A O 1
ATOM 719 N N . LEU A 1 94 ? -5.185 -8.045 -0.595 1.00 94.25 94 LEU A N 1
ATOM 720 C CA . LEU A 1 94 ? -6.006 -8.618 0.475 1.00 94.25 94 LEU A CA 1
ATOM 721 C C . LEU A 1 94 ? -7.122 -9.508 -0.073 1.00 94.25 94 LEU A C 1
ATOM 723 O O . LEU A 1 94 ? -7.390 -10.559 0.513 1.00 94.25 94 LEU A O 1
ATOM 727 N N . 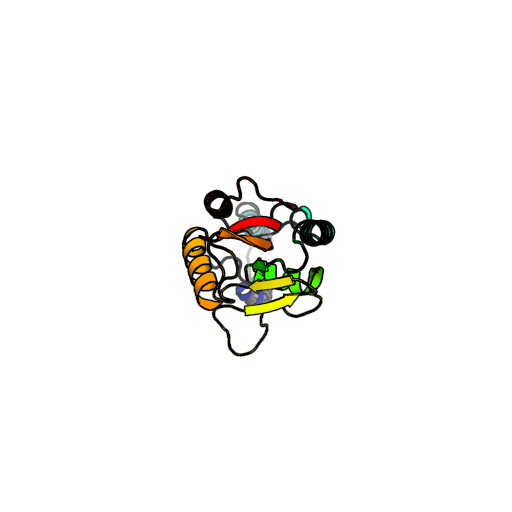SER A 1 95 ? -7.701 -9.155 -1.225 1.00 92.94 95 SER A N 1
ATOM 728 C CA . SER A 1 95 ? -8.686 -10.002 -1.911 1.00 92.94 95 SER A CA 1
ATOM 729 C C . SER A 1 95 ? -8.147 -11.419 -2.139 1.00 92.94 95 SER A C 1
ATOM 731 O O . SER A 1 95 ? -8.837 -12.406 -1.889 1.00 92.94 95 SER A O 1
ATOM 733 N N . TYR A 1 96 ? -6.887 -11.523 -2.571 1.00 92.75 96 TYR A N 1
ATOM 734 C CA . TYR A 1 96 ? -6.243 -12.799 -2.877 1.00 92.75 96 TYR A CA 1
ATOM 735 C C . TYR A 1 96 ? -5.667 -13.503 -1.639 1.00 92.75 96 TYR A C 1
ATOM 737 O O . TYR A 1 96 ? -5.875 -14.701 -1.463 1.00 92.75 96 TYR A O 1
ATOM 745 N N . TYR A 1 97 ? -4.928 -12.787 -0.785 1.00 94.06 97 TYR A N 1
ATOM 746 C CA . TYR A 1 97 ? -4.156 -13.402 0.302 1.00 94.06 97 TYR A CA 1
ATOM 747 C C . TYR A 1 97 ? -4.920 -13.543 1.623 1.00 94.06 97 TYR A C 1
ATOM 749 O O . TYR A 1 97 ? -4.604 -14.447 2.401 1.00 94.06 97 TYR A O 1
ATOM 757 N N . LEU A 1 98 ? -5.885 -12.660 1.905 1.00 92.75 98 LEU A N 1
ATOM 758 C CA . LEU A 1 98 ? -6.583 -12.619 3.193 1.00 92.75 98 LEU A CA 1
ATOM 759 C C . LEU A 1 98 ? -8.033 -13.101 3.089 1.00 92.75 98 LEU A C 1
ATOM 761 O O . LEU A 1 98 ? -8.445 -13.955 3.875 1.00 92.75 98 LEU A O 1
ATOM 765 N N . CYS A 1 99 ? -8.795 -12.558 2.139 1.00 91.75 99 CYS A N 1
ATOM 766 C CA . CYS A 1 99 ? -10.252 -12.686 2.133 1.00 91.75 99 CYS A CA 1
ATOM 767 C C . CYS A 1 99 ? -10.767 -13.864 1.302 1.00 91.75 99 CYS A C 1
ATOM 769 O O . CYS A 1 99 ? -11.832 -14.394 1.599 1.00 91.75 99 CYS A O 1
ATOM 771 N N . GLY A 1 100 ? -10.053 -14.256 0.239 1.00 86.81 100 GLY A N 1
ATOM 772 C CA . GLY A 1 100 ? -10.568 -15.227 -0.737 1.00 86.81 100 GLY A CA 1
ATOM 773 C C . GLY A 1 100 ? -11.808 -14.727 -1.498 1.00 86.81 100 GLY A C 1
ATOM 774 O O . GLY A 1 100 ? -12.472 -15.499 -2.185 1.00 86.81 100 GLY A O 1
ATOM 775 N N . SER A 1 101 ? -12.122 -13.436 -1.373 1.00 84.81 101 SER A N 1
ATOM 776 C CA . SER A 1 101 ? -13.266 -12.731 -1.946 1.00 84.81 101 SER A CA 1
ATOM 777 C C . SER A 1 101 ? -12.807 -11.364 -2.467 1.00 84.81 101 SER A C 1
ATOM 779 O O . SER A 1 101 ? -11.707 -10.901 -2.162 1.00 84.81 101 SER A O 1
ATOM 781 N N . LYS A 1 102 ? -13.623 -10.713 -3.300 1.00 84.19 102 LYS A N 1
ATOM 782 C CA . LYS A 1 102 ? -13.276 -9.409 -3.881 1.00 84.19 102 LYS A CA 1
ATOM 783 C C . LYS A 1 102 ? -13.469 -8.300 -2.843 1.00 84.19 102 LYS A C 1
ATOM 785 O O . LYS A 1 102 ? -14.602 -8.038 -2.454 1.00 84.19 102 LYS A O 1
ATOM 790 N N . VAL A 1 103 ? -12.377 -7.639 -2.457 1.00 85.00 103 VAL A N 1
ATOM 791 C CA . VAL A 1 103 ? -12.388 -6.430 -1.615 1.00 85.00 103 VAL A CA 1
ATOM 792 C C . VAL A 1 103 ? -12.632 -5.179 -2.448 1.00 85.00 103 VAL A C 1
ATOM 794 O O . VAL A 1 103 ? -13.400 -4.314 -2.046 1.00 85.00 103 VAL A O 1
ATOM 797 N N . VAL A 1 104 ? -12.008 -5.105 -3.624 1.00 84.38 104 VAL A N 1
ATOM 798 C CA . VAL A 1 104 ? -12.124 -3.963 -4.538 1.00 84.38 104 VAL A CA 1
ATOM 799 C C . VAL A 1 104 ? -12.934 -4.326 -5.785 1.00 84.38 104 VAL A C 1
ATOM 801 O O . VAL A 1 104 ? -12.845 -5.457 -6.287 1.00 84.38 104 VAL A O 1
ATOM 804 N N . PRO A 1 105 ? -13.739 -3.392 -6.321 1.00 74.94 105 PRO A N 1
ATOM 805 C CA . PRO A 1 105 ? -14.516 -3.633 -7.526 1.00 74.94 105 PRO A CA 1
ATOM 806 C C . PRO A 1 105 ? -13.614 -3.649 -8.770 1.00 74.94 105 PRO A C 1
ATOM 808 O O . PRO A 1 105 ? -12.958 -2.668 -9.100 1.00 74.94 105 PRO A O 1
ATOM 811 N N . PHE A 1 106 ? -13.630 -4.758 -9.516 1.00 67.00 106 PHE A N 1
ATOM 812 C CA . PHE A 1 106 ? -12.941 -4.873 -10.814 1.00 67.00 106 PHE A CA 1
ATOM 813 C C . PHE A 1 106 ? -13.766 -4.323 -11.991 1.00 67.00 106 PHE A C 1
ATOM 815 O O . PHE A 1 106 ? -13.229 -4.076 -13.068 1.00 67.00 106 PHE A O 1
ATOM 822 N N . SER A 1 107 ? -15.083 -4.188 -11.813 1.00 65.62 107 SER A N 1
ATOM 823 C CA . SER A 1 107 ? -16.039 -3.778 -12.846 1.00 65.62 107 SER A CA 1
ATOM 824 C C . SER A 1 107 ? -17.350 -3.322 -12.203 1.00 65.62 107 SER A C 1
ATOM 826 O O . SER A 1 107 ? -17.754 -3.906 -11.197 1.00 65.62 107 SER A O 1
ATOM 828 N N . GLY A 1 108 ? -18.052 -2.364 -12.812 1.00 65.19 108 GLY A N 1
ATOM 829 C CA . GLY A 1 108 ? -19.360 -1.883 -12.347 1.00 65.19 108 GLY A CA 1
ATOM 830 C C . GLY A 1 108 ? -19.335 -0.429 -11.877 1.00 65.19 108 GLY A C 1
ATOM 831 O O . GLY A 1 108 ? -18.430 0.327 -12.229 1.00 65.19 108 GLY A O 1
ATOM 832 N N . VAL A 1 109 ? -20.353 -0.028 -11.109 1.00 67.06 109 VAL A N 1
ATOM 833 C CA . VAL A 1 109 ? -20.455 1.333 -10.564 1.00 67.06 109 VAL A CA 1
ATOM 834 C C . VAL A 1 109 ? -19.336 1.553 -9.550 1.00 67.06 109 VAL A C 1
ATOM 836 O O . VAL A 1 109 ? -19.271 0.890 -8.518 1.00 67.06 109 VAL A O 1
ATOM 839 N N . ILE A 1 110 ? -18.457 2.496 -9.869 1.00 67.50 110 ILE A N 1
ATOM 840 C CA . ILE A 1 110 ? -17.331 2.899 -9.035 1.00 67.50 110 ILE A CA 1
ATOM 841 C C . ILE A 1 110 ? -17.872 3.769 -7.895 1.00 67.50 110 ILE A C 1
ATOM 843 O O . ILE A 1 110 ? -18.266 4.914 -8.115 1.00 67.50 110 ILE A O 1
ATOM 847 N N . GLN A 1 111 ? -17.932 3.209 -6.687 1.00 73.12 111 GLN A N 1
ATOM 848 C CA . GLN A 1 111 ? -18.293 3.944 -5.473 1.00 73.12 111 GLN A CA 1
ATOM 849 C C . GLN A 1 111 ? -17.052 4.597 -4.851 1.00 73.12 111 GLN A C 1
ATOM 851 O O . GLN A 1 111 ? -15.937 4.134 -5.065 1.00 73.12 111 GLN A O 1
ATOM 856 N N . HIS A 1 112 ? -17.251 5.669 -4.077 1.00 78.56 112 HIS A N 1
ATOM 857 C CA . HIS A 1 112 ? -16.165 6.383 -3.383 1.00 78.56 112 HIS A CA 1
ATOM 858 C C . HIS A 1 112 ? -15.477 5.538 -2.305 1.00 78.56 112 HIS A C 1
ATOM 860 O O . HIS A 1 112 ? -14.332 5.793 -1.963 1.00 78.56 112 HIS A O 1
ATOM 866 N N . PHE A 1 113 ? -16.184 4.541 -1.781 1.00 83.00 113 PHE A N 1
ATOM 867 C CA . PHE A 1 113 ? -15.667 3.552 -0.850 1.00 83.00 113 PHE A CA 1
ATOM 868 C C . PHE A 1 113 ? -16.221 2.198 -1.259 1.00 83.00 113 PHE A C 1
ATOM 870 O O . PHE A 1 113 ? -17.342 2.109 -1.768 1.00 83.00 113 PHE A O 1
ATOM 877 N N . SER A 1 114 ? -15.465 1.141 -1.002 1.00 85.12 114 SER A N 1
ATOM 878 C CA . SER A 1 114 ? -15.982 -0.221 -1.076 1.00 85.12 114 SER A CA 1
ATOM 879 C C . SER A 1 114 ? -15.799 -0.906 0.264 1.00 85.12 114 SER A C 1
ATOM 881 O O . SER A 1 114 ? -14.770 -0.755 0.915 1.00 85.12 114 SER A O 1
ATOM 883 N N . ILE A 1 115 ? -16.833 -1.627 0.682 1.00 88.94 115 ILE A N 1
ATOM 884 C CA . ILE A 1 115 ? -16.819 -2.453 1.880 1.00 88.94 115 ILE A CA 1
ATOM 885 C C . ILE A 1 115 ? -16.992 -3.901 1.453 1.00 88.94 115 ILE A C 1
ATOM 887 O O . ILE A 1 115 ? -17.885 -4.224 0.665 1.00 88.94 115 ILE A O 1
ATOM 891 N N . ALA A 1 116 ? -16.140 -4.772 1.973 1.00 89.19 116 ALA A N 1
ATOM 892 C CA . ALA A 1 116 ? -16.213 -6.191 1.691 1.00 89.19 116 ALA A CA 1
ATOM 893 C C . ALA A 1 116 ? -16.062 -7.016 2.973 1.00 89.19 116 ALA A C 1
ATOM 895 O O . ALA A 1 116 ? -15.154 -6.755 3.773 1.00 89.19 116 ALA A O 1
ATOM 896 N N . PRO A 1 117 ? -16.916 -8.038 3.173 1.00 90.62 117 PRO A N 1
ATOM 897 C CA . PRO A 1 117 ? -16.693 -9.018 4.220 1.00 90.62 117 PRO A CA 1
ATOM 898 C C . PRO A 1 117 ? -15.438 -9.840 3.900 1.00 90.62 117 PRO A C 1
ATOM 900 O O . PRO A 1 117 ? -15.248 -10.316 2.776 1.00 90.62 117 PRO A O 1
ATOM 903 N N . CYS A 1 118 ? -14.591 -10.017 4.907 1.00 90.75 118 CYS A N 1
ATOM 904 C CA . CYS A 1 118 ? -13.316 -10.710 4.809 1.00 90.75 118 CYS A CA 1
ATOM 905 C C . CYS A 1 118 ? -13.160 -11.653 6.004 1.00 90.75 118 CYS A C 1
ATOM 907 O O . CYS A 1 118 ? -12.535 -11.316 7.011 1.00 90.75 118 CYS A O 1
ATOM 909 N N . ASN A 1 119 ? -13.749 -12.846 5.900 1.00 86.44 119 ASN A N 1
ATOM 910 C CA . ASN A 1 119 ? -13.925 -13.755 7.037 1.00 86.44 119 ASN A CA 1
ATOM 911 C C . ASN A 1 119 ? -14.673 -13.035 8.182 1.00 86.44 119 ASN A C 1
ATOM 913 O O . ASN A 1 119 ? -15.724 -12.445 7.939 1.00 86.44 119 ASN A O 1
ATOM 917 N N . ASP A 1 120 ? -14.118 -13.030 9.396 1.00 86.88 120 ASP A N 1
ATOM 918 C CA . ASP A 1 120 ? -14.672 -12.327 10.562 1.00 86.88 120 ASP A CA 1
ATOM 919 C C . ASP A 1 120 ? -14.297 -10.834 10.627 1.00 86.88 120 ASP A C 1
ATOM 921 O O . ASP A 1 120 ? -14.549 -10.183 11.640 1.00 86.88 120 ASP A O 1
ATOM 925 N N . MET A 1 121 ? -13.669 -10.280 9.586 1.00 91.25 121 MET A N 1
ATOM 926 C CA . MET A 1 121 ? -13.262 -8.873 9.497 1.00 91.25 121 MET A CA 1
ATOM 927 C C . MET A 1 121 ? -14.036 -8.142 8.401 1.00 91.25 121 MET A C 1
ATOM 929 O O . MET A 1 121 ? -14.613 -8.752 7.495 1.00 91.25 121 MET A O 1
ATOM 933 N N . GLN A 1 122 ? -13.997 -6.814 8.451 1.00 93.00 122 GLN A N 1
ATOM 934 C CA . GLN A 1 122 ? -14.465 -5.965 7.358 1.00 93.00 122 GLN A CA 1
ATOM 935 C C . GLN A 1 122 ? -13.282 -5.224 6.755 1.00 93.00 122 GLN A C 1
ATOM 937 O O . GLN A 1 122 ? -12.461 -4.669 7.484 1.00 93.00 122 GLN A O 1
ATOM 942 N N . VAL A 1 123 ? -13.200 -5.216 5.427 1.00 93.94 123 VAL A N 1
ATOM 943 C CA . VAL A 1 123 ? -12.188 -4.443 4.710 1.00 93.94 123 VAL A CA 1
ATOM 944 C C . VAL A 1 123 ? -12.878 -3.309 3.969 1.00 93.94 123 VAL A C 1
ATOM 946 O O . VAL A 1 123 ? -13.769 -3.542 3.152 1.00 93.94 123 VAL A O 1
ATOM 949 N N . PHE A 1 124 ? -12.448 -2.090 4.263 1.00 92.44 124 PHE A N 1
ATOM 950 C CA . PHE A 1 124 ? -12.786 -0.878 3.546 1.00 92.44 124 PHE A CA 1
ATOM 951 C C . PHE A 1 124 ? -11.657 -0.555 2.586 1.00 92.44 124 PHE A C 1
ATOM 953 O O . PHE A 1 124 ? -10.525 -0.342 3.012 1.00 92.44 124 PHE A O 1
ATOM 960 N N . SER A 1 125 ? -11.959 -0.481 1.298 1.00 90.00 125 SER A N 1
ATOM 961 C CA . SER A 1 125 ? -11.062 0.167 0.354 1.00 90.00 125 SER A CA 1
ATOM 962 C C . SER A 1 125 ? -11.568 1.576 0.064 1.00 90.00 125 SER A C 1
ATOM 964 O O . SER A 1 125 ? -12.774 1.773 -0.131 1.00 90.00 125 SER A O 1
ATOM 966 N N . LEU A 1 126 ? -10.651 2.547 0.091 1.00 85.62 126 LEU A N 1
ATOM 967 C CA . LEU A 1 126 ? -10.931 3.940 -0.269 1.00 85.62 126 LEU A CA 1
ATOM 968 C C . LEU A 1 126 ? -11.270 4.082 -1.766 1.00 85.62 126 LEU A C 1
ATOM 970 O O . LEU A 1 126 ? -11.532 3.087 -2.446 1.00 85.62 126 LEU A O 1
ATOM 974 N N . ASP A 1 127 ? -11.298 5.320 -2.278 1.00 80.81 127 ASP A N 1
ATOM 975 C CA . ASP A 1 127 ? -11.659 5.602 -3.668 1.00 80.81 127 ASP A CA 1
ATOM 976 C C . ASP A 1 127 ? -10.855 4.684 -4.608 1.00 80.81 127 ASP A C 1
ATOM 978 O O . ASP A 1 127 ? -9.629 4.727 -4.620 1.00 80.81 127 ASP A O 1
ATOM 982 N N . PRO A 1 128 ? -11.501 3.844 -5.426 1.00 74.12 128 PRO A N 1
ATOM 983 C CA . PRO A 1 128 ? -10.811 2.931 -6.340 1.00 74.12 128 PRO A CA 1
ATOM 984 C C . PRO A 1 128 ? -9.972 3.655 -7.411 1.00 74.12 128 PRO A C 1
ATOM 986 O O . PRO A 1 128 ? -9.145 3.031 -8.080 1.00 74.12 128 PRO A O 1
ATOM 989 N N . ARG A 1 129 ? -10.155 4.970 -7.596 1.00 77.50 129 ARG A N 1
ATOM 990 C CA . ARG A 1 129 ? -9.274 5.820 -8.416 1.00 77.50 129 ARG A CA 1
ATOM 991 C C . ARG A 1 129 ? -7.980 6.181 -7.688 1.00 77.50 129 ARG A C 1
ATOM 993 O O . ARG A 1 129 ? -6.985 6.489 -8.342 1.00 77.50 129 ARG A O 1
ATOM 1000 N N . GLN A 1 130 ? -7.990 6.121 -6.363 1.00 78.75 130 GLN A N 1
ATOM 1001 C CA . GLN A 1 130 ? -6.835 6.291 -5.506 1.00 78.75 130 GLN A CA 1
ATOM 1002 C C . GLN A 1 130 ? -6.109 4.950 -5.365 1.00 78.75 130 GLN A C 1
ATOM 1004 O O . GLN A 1 130 ? -6.463 4.061 -4.591 1.00 78.75 130 GLN A O 1
ATOM 1009 N N . TRP A 1 131 ? -5.066 4.796 -6.177 1.00 82.12 131 TRP A N 1
ATOM 1010 C CA . TRP A 1 131 ? -4.265 3.576 -6.192 1.00 82.12 131 TRP A CA 1
ATOM 1011 C C . TRP A 1 131 ? -3.409 3.409 -4.938 1.00 82.12 131 TRP A C 1
ATOM 1013 O O . TRP A 1 131 ? -3.094 2.271 -4.610 1.00 82.12 131 TRP A O 1
ATOM 1023 N N . ILE A 1 132 ? -3.054 4.515 -4.276 1.00 86.31 132 ILE A N 1
ATOM 1024 C CA . ILE A 1 132 ? -2.167 4.567 -3.111 1.00 86.31 132 ILE A CA 1
ATOM 1025 C C . ILE A 1 132 ? -2.703 5.548 -2.069 1.00 86.31 132 ILE A C 1
ATOM 1027 O O . ILE A 1 132 ? -3.382 6.513 -2.423 1.00 86.31 132 ILE A O 1
ATOM 1031 N N . PHE A 1 133 ? -2.360 5.374 -0.794 1.00 88.50 133 PHE A N 1
ATOM 1032 C CA . PHE A 1 133 ? -2.602 6.441 0.177 1.00 88.50 133 PHE A CA 1
ATOM 1033 C C . PHE A 1 133 ? -1.698 7.649 -0.096 1.00 88.50 133 PHE A C 1
ATOM 1035 O O . PHE A 1 133 ? -0.518 7.499 -0.411 1.00 88.50 133 PHE A O 1
ATOM 1042 N N . HIS A 1 134 ? -2.265 8.844 0.058 1.00 87.56 134 HIS A N 1
ATOM 1043 C CA . HIS A 1 134 ? -1.554 10.114 -0.041 1.00 87.56 134 HIS A CA 1
ATOM 1044 C C . HIS A 1 134 ? -1.667 10.842 1.291 1.00 87.56 134 HIS A C 1
ATOM 1046 O O . HIS A 1 134 ? -2.775 10.996 1.802 1.00 87.56 134 HIS A O 1
ATOM 1052 N N . ALA A 1 135 ? -0.544 11.308 1.838 1.00 89.38 135 ALA A N 1
ATOM 1053 C CA . ALA A 1 135 ? -0.529 12.029 3.109 1.00 89.38 135 ALA A CA 1
ATOM 1054 C C . ALA A 1 135 ? -1.486 13.232 3.095 1.00 89.38 135 ALA A C 1
ATOM 1056 O O . ALA A 1 135 ? -2.215 13.450 4.057 1.00 89.38 135 ALA A O 1
ATOM 1057 N N . GLU A 1 136 ? -1.554 13.966 1.976 1.00 89.38 136 GLU A N 1
ATOM 1058 C CA . GLU A 1 136 ? -2.341 15.199 1.904 1.00 89.38 136 GLU A CA 1
ATOM 1059 C C . GLU A 1 136 ? -3.859 14.957 1.939 1.00 89.38 136 GLU A C 1
ATOM 1061 O O . GLU A 1 136 ? -4.611 15.821 2.393 1.00 89.38 136 GLU A O 1
ATOM 1066 N N . THR A 1 137 ? -4.331 13.807 1.442 1.00 89.44 137 THR A N 1
ATOM 1067 C CA . THR A 1 137 ? -5.771 13.497 1.379 1.00 89.44 137 THR A CA 1
ATOM 1068 C C . THR A 1 137 ? -6.222 12.548 2.479 1.00 89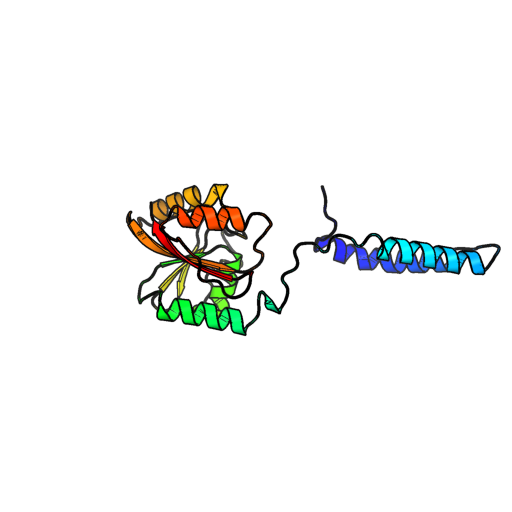.44 137 THR A C 1
ATOM 1070 O O . THR A 1 137 ? -7.392 12.578 2.859 1.00 89.44 137 THR A O 1
ATOM 1073 N N . PHE A 1 138 ? -5.307 11.761 3.044 1.00 90.94 138 PHE A N 1
ATOM 1074 C CA . PHE A 1 138 ? -5.627 10.670 3.957 1.00 90.94 138 PHE A CA 1
ATOM 1075 C C . PHE A 1 138 ? -6.502 11.074 5.161 1.00 90.94 138 PHE A C 1
ATOM 1077 O O . PHE A 1 138 ? -7.513 10.404 5.385 1.00 90.94 138 PHE A O 1
ATOM 1084 N N . PRO A 1 139 ? -6.243 12.184 5.886 1.00 92.75 139 PRO A N 1
ATOM 1085 C CA . PRO A 1 139 ? -7.117 12.614 6.985 1.00 92.75 139 PRO A CA 1
ATOM 1086 C C . PRO A 1 139 ? -8.554 12.894 6.542 1.00 92.75 139 PRO A C 1
ATOM 1088 O O . PRO A 1 139 ? -9.520 12.543 7.225 1.00 92.75 139 PRO A O 1
ATOM 1091 N N . LYS A 1 140 ? -8.708 13.516 5.369 1.00 92.19 140 LYS A N 1
ATOM 1092 C CA . LYS A 1 140 ? -10.014 13.828 4.788 1.00 92.19 140 LYS A CA 1
ATOM 1093 C C . LYS A 1 140 ? -10.735 12.550 4.367 1.00 92.19 140 LYS A C 1
ATOM 1095 O O . LYS A 1 140 ? -11.939 12.436 4.599 1.00 92.19 140 LYS A O 1
ATOM 1100 N N . ASP A 1 141 ? -10.008 11.600 3.788 1.00 90.38 141 ASP A N 1
ATOM 1101 C CA . ASP A 1 141 ? -10.561 10.323 3.344 1.00 90.38 141 ASP A CA 1
ATOM 1102 C C . ASP A 1 141 ? -11.021 9.472 4.539 1.00 90.38 141 ASP A C 1
ATOM 1104 O O . ASP A 1 141 ? -12.112 8.902 4.503 1.00 90.38 141 ASP A O 1
ATOM 1108 N N . LEU A 1 142 ? -10.260 9.466 5.643 1.00 91.62 142 LEU A N 1
ATOM 1109 C CA . LEU A 1 142 ? -10.663 8.826 6.900 1.00 91.62 142 LEU A CA 1
ATOM 1110 C C . LEU A 1 142 ? -11.912 9.467 7.511 1.00 91.62 142 LEU A C 1
ATOM 1112 O O . LEU A 1 142 ? -12.819 8.753 7.939 1.00 91.62 142 LEU A O 1
ATOM 1116 N N . LEU A 1 143 ? -11.998 10.800 7.535 1.00 92.38 143 LEU A N 1
ATOM 1117 C CA . LEU A 1 143 ? -13.182 11.496 8.043 1.00 92.38 143 LEU A CA 1
ATOM 1118 C C . LEU A 1 143 ? -14.422 11.197 7.186 1.00 92.38 143 LEU A C 1
ATOM 1120 O O . LEU A 1 143 ? -15.521 10.993 7.714 1.00 92.38 143 LEU A O 1
ATOM 1124 N N . ALA A 1 144 ? -14.251 11.146 5.864 1.00 91.12 144 ALA A N 1
ATOM 1125 C CA . ALA A 1 144 ? -15.314 10.792 4.935 1.00 91.12 144 ALA A CA 1
ATOM 1126 C C . ALA A 1 144 ? -15.761 9.332 5.118 1.00 91.12 144 ALA A C 1
ATOM 1128 O O . ALA A 1 144 ? -16.964 9.079 5.174 1.00 91.12 144 ALA A O 1
ATOM 1129 N N . LEU A 1 145 ? -14.823 8.397 5.306 1.00 90.31 145 LEU A N 1
ATOM 1130 C CA . LEU A 1 145 ? -15.110 6.999 5.631 1.00 90.31 145 LEU A CA 1
ATOM 1131 C C . LEU A 1 145 ? -15.889 6.884 6.948 1.00 90.31 145 LEU A C 1
ATOM 1133 O O . LEU A 1 145 ? -16.950 6.260 6.995 1.00 90.31 145 LEU A O 1
ATOM 1137 N N . LYS A 1 146 ? -15.397 7.535 8.008 1.00 92.38 146 LYS A N 1
ATOM 1138 C CA . LYS A 1 146 ? -16.045 7.569 9.323 1.00 92.38 146 LYS A CA 1
ATOM 1139 C C . LYS A 1 146 ? -17.488 8.058 9.218 1.00 92.38 146 LYS A C 1
ATOM 1141 O O . LYS A 1 146 ? -18.387 7.433 9.774 1.00 92.38 146 LYS A O 1
ATOM 1146 N N . THR A 1 147 ? -17.708 9.140 8.473 1.00 91.75 147 THR A N 1
ATOM 1147 C CA . THR A 1 147 ? -19.039 9.727 8.267 1.00 91.75 147 THR A CA 1
ATOM 1148 C C . THR A 1 147 ? -19.941 8.804 7.447 1.00 91.75 147 THR A C 1
ATOM 1150 O O . THR A 1 147 ? -21.095 8.596 7.809 1.00 91.75 147 THR A O 1
ATOM 1153 N N . ALA A 1 148 ? -19.425 8.214 6.364 1.00 90.00 148 ALA A N 1
ATOM 1154 C CA . ALA A 1 148 ? -20.199 7.351 5.472 1.00 90.00 148 ALA A CA 1
ATOM 1155 C C . ALA A 1 148 ? -20.680 6.061 6.155 1.00 90.00 148 ALA A C 1
ATOM 1157 O O . ALA A 1 148 ? -21.770 5.577 5.851 1.00 90.00 148 ALA A O 1
ATOM 1158 N N . PHE A 1 149 ? -19.887 5.520 7.083 1.00 89.62 149 PHE A N 1
ATOM 1159 C CA . PHE A 1 149 ? -20.172 4.249 7.755 1.00 89.62 149 PHE A CA 1
ATOM 1160 C C . PHE A 1 149 ? -20.549 4.393 9.236 1.00 89.62 149 PHE A C 1
ATOM 1162 O O . PHE A 1 149 ? -20.685 3.384 9.923 1.00 89.62 149 PHE A O 1
ATOM 1169 N N . ASN A 1 150 ? -20.762 5.622 9.724 1.00 91.12 150 ASN A N 1
ATOM 1170 C CA . ASN A 1 150 ? -21.064 5.923 11.130 1.00 91.12 150 ASN A CA 1
ATOM 1171 C C . ASN A 1 150 ? -20.074 5.266 12.117 1.00 91.12 150 ASN A C 1
ATOM 1173 O O . ASN A 1 150 ? -20.478 4.742 13.158 1.00 91.12 150 ASN A O 1
ATOM 1177 N N . LEU A 1 151 ? -18.779 5.276 11.781 1.00 91.69 151 LEU A N 1
ATOM 1178 C CA . LEU A 1 151 ? -17.728 4.736 12.650 1.00 91.69 151 LEU A CA 1
ATOM 1179 C C . LEU A 1 151 ? -17.538 5.636 13.876 1.00 91.69 151 LEU A C 1
ATOM 1181 O O . LEU A 1 151 ? -17.747 6.855 13.818 1.00 91.69 151 LEU A O 1
ATOM 1185 N N . ARG A 1 152 ? -17.141 5.046 15.006 1.00 92.44 152 ARG A N 1
ATOM 1186 C CA . ARG A 1 152 ? -16.989 5.800 16.256 1.00 92.44 152 ARG A CA 1
ATOM 1187 C C . ARG A 1 152 ? -15.685 6.595 16.241 1.00 92.44 152 ARG A C 1
ATOM 1189 O O . ARG A 1 152 ? -14.659 6.117 15.765 1.00 92.44 152 ARG A O 1
ATOM 1196 N N . SER A 1 153 ? -15.710 7.805 16.804 1.00 89.88 153 SER A N 1
ATOM 1197 C CA . SER A 1 153 ? -14.464 8.506 17.141 1.00 89.88 153 SER A CA 1
ATOM 1198 C C . SER A 1 153 ? -13.654 7.647 18.111 1.00 89.88 153 SER A C 1
ATOM 1200 O O . SER A 1 153 ? -14.237 6.987 18.976 1.00 89.88 153 SER A O 1
ATOM 1202 N N . ASN A 1 154 ? -12.330 7.691 18.003 1.00 89.50 154 ASN A N 1
ATOM 1203 C CA . ASN A 1 154 ? -11.407 6.891 18.806 1.00 89.50 154 ASN A CA 1
ATOM 1204 C C . ASN A 1 154 ? -11.534 5.367 18.617 1.00 89.50 154 ASN A C 1
ATOM 1206 O O . ASN A 1 154 ? -10.996 4.593 19.411 1.00 89.50 154 ASN A O 1
ATOM 1210 N N . GLU A 1 155 ? -12.256 4.912 17.590 1.00 91.50 155 GLU A N 1
ATOM 1211 C CA . GLU A 1 155 ? -12.267 3.503 17.209 1.00 91.50 155 GLU A CA 1
ATOM 1212 C C . GLU A 1 155 ? -10.947 3.142 16.533 1.00 91.50 155 GLU A C 1
ATOM 1214 O O . GLU A 1 155 ? -10.422 3.895 15.710 1.00 91.50 155 GLU A O 1
ATOM 1219 N N . LYS A 1 156 ? -10.406 1.983 16.904 1.00 93.19 156 LYS A N 1
ATOM 1220 C CA . LYS A 1 156 ? -9.162 1.470 16.344 1.00 93.19 156 LYS A CA 1
ATOM 1221 C C . LYS A 1 156 ? -9.432 0.752 15.032 1.00 93.19 156 LYS A C 1
ATOM 1223 O O . LYS A 1 156 ? -10.280 -0.142 14.977 1.00 93.19 156 LYS A O 1
ATOM 1228 N N . VAL A 1 157 ? -8.693 1.121 13.994 1.00 95.00 157 VAL A N 1
ATOM 1229 C CA . VAL A 1 157 ? -8.766 0.487 12.673 1.00 95.00 157 VAL A CA 1
ATOM 1230 C C . VAL A 1 157 ? -7.370 0.155 12.166 1.00 95.00 157 VAL A C 1
ATOM 1232 O O . VAL A 1 157 ? -6.402 0.846 12.467 1.00 95.00 157 VAL A O 1
ATOM 1235 N N . TRP A 1 158 ? -7.258 -0.909 11.379 1.00 96.31 158 TRP A N 1
ATOM 1236 C CA . TRP A 1 158 ? -5.996 -1.328 10.782 1.00 96.31 158 TRP A CA 1
ATOM 1237 C C . TRP A 1 158 ? -5.822 -0.704 9.407 1.00 96.31 158 TRP A C 1
ATOM 1239 O O . TRP A 1 158 ? -6.581 -0.999 8.495 1.00 96.31 158 TRP A O 1
ATOM 1249 N N . ILE A 1 159 ? -4.796 0.109 9.218 1.00 95.44 159 ILE A N 1
ATOM 1250 C CA . ILE A 1 159 ? -4.337 0.526 7.899 1.00 95.44 159 ILE A CA 1
ATOM 1251 C C . ILE A 1 159 ? -3.494 -0.586 7.297 1.00 95.44 159 ILE A C 1
ATOM 1253 O O . ILE A 1 159 ? -2.558 -1.078 7.928 1.00 95.44 159 ILE A O 1
ATOM 1257 N N . PHE A 1 160 ? -3.804 -0.959 6.061 1.00 94.81 160 PHE A N 1
ATOM 1258 C CA . PHE A 1 160 ? -2.984 -1.849 5.254 1.00 94.81 160 PHE A CA 1
ATOM 1259 C C . PHE A 1 160 ? -2.699 -1.199 3.906 1.00 94.81 160 PHE A C 1
ATOM 1261 O O . PHE A 1 160 ? -3.627 -0.871 3.166 1.00 94.81 160 PHE A O 1
ATOM 1268 N N . GLN A 1 161 ? -1.422 -1.060 3.566 1.00 92.44 161 GLN A N 1
ATOM 1269 C CA . GLN A 1 161 ? -0.999 -0.582 2.257 1.00 92.44 161 GLN A CA 1
ATOM 1270 C C . GLN A 1 161 ? -0.010 -1.563 1.653 1.00 92.44 161 GLN A C 1
ATOM 1272 O O . GLN A 1 161 ? 0.903 -2.047 2.327 1.00 92.44 161 GLN A O 1
ATOM 1277 N N . SER A 1 162 ? -0.176 -1.847 0.365 1.00 90.44 162 SER A N 1
ATOM 1278 C CA . SER A 1 162 ? 0.794 -2.651 -0.363 1.00 90.44 162 SER A CA 1
ATOM 1279 C C . SER A 1 162 ? 0.836 -2.297 -1.836 1.00 90.44 162 SER A C 1
ATOM 1281 O O . SER A 1 162 ? -0.210 -2.032 -2.421 1.00 90.44 162 SER A O 1
ATOM 1283 N N . GLY A 1 163 ? 2.007 -2.427 -2.451 1.00 84.38 163 GLY A N 1
ATOM 1284 C CA . GLY A 1 163 ? 2.196 -2.155 -3.868 1.00 84.38 163 GLY A CA 1
ATOM 1285 C C . GLY A 1 163 ? 3.200 -1.037 -4.092 1.00 84.38 163 GLY A C 1
ATOM 1286 O O . GLY A 1 163 ? 4.251 -0.970 -3.453 1.00 84.38 163 GLY A O 1
ATOM 1287 N N . TRP A 1 164 ? 2.889 -0.172 -5.043 1.00 76.19 164 TRP A N 1
ATOM 1288 C CA . TRP A 1 164 ? 3.689 0.990 -5.382 1.00 76.19 164 TRP A CA 1
ATOM 1289 C C . TRP A 1 164 ? 3.588 2.000 -4.238 1.00 76.19 164 TRP A C 1
ATOM 1291 O O . TRP A 1 164 ? 2.626 2.748 -4.146 1.00 76.19 164 TRP A O 1
ATOM 1301 N N . LEU A 1 165 ? 4.568 2.007 -3.336 1.00 62.75 165 LEU A N 1
ATOM 1302 C CA . LEU A 1 165 ? 4.756 3.111 -2.400 1.00 62.75 165 LEU A CA 1
ATOM 1303 C C . LEU A 1 165 ? 5.568 4.166 -3.157 1.00 62.75 165 LEU A C 1
ATOM 1305 O O . LEU A 1 165 ? 6.763 3.986 -3.387 1.00 62.75 165 LEU A O 1
ATOM 1309 N N . VAL A 1 166 ? 4.875 5.175 -3.678 1.00 61.56 166 VAL A N 1
ATOM 1310 C CA . VAL A 1 166 ? 5.456 6.244 -4.508 1.00 61.56 166 VAL A CA 1
ATOM 1311 C C . VAL A 1 166 ? 6.179 7.267 -3.619 1.00 61.56 166 VAL A C 1
ATOM 1313 O O . VAL A 1 166 ? 6.048 7.224 -2.397 1.00 61.56 166 VAL A O 1
ATOM 1316 N N . ASP A 1 167 ? 6.932 8.174 -4.245 1.00 56.53 167 ASP A N 1
ATOM 1317 C CA . ASP A 1 167 ? 7.881 9.183 -3.735 1.00 56.53 167 ASP A CA 1
ATOM 1318 C C . ASP A 1 167 ? 7.541 9.928 -2.418 1.00 56.53 167 ASP A C 1
ATOM 1320 O O . ASP A 1 167 ? 8.449 10.485 -1.803 1.00 56.53 167 ASP A O 1
ATOM 1324 N N . ASN A 1 168 ? 6.298 9.879 -1.924 1.00 65.31 168 ASN A N 1
ATOM 1325 C CA . ASN A 1 168 ? 5.853 10.507 -0.670 1.00 65.31 168 ASN A CA 1
ATOM 1326 C C . ASN A 1 168 ? 5.585 9.495 0.469 1.00 65.31 168 ASN A C 1
ATOM 1328 O O . ASN A 1 168 ? 4.900 9.808 1.442 1.00 65.31 168 ASN A O 1
ATOM 1332 N N . GLU A 1 169 ? 6.116 8.269 0.382 1.00 78.69 169 GLU A N 1
ATOM 1333 C CA . GLU A 1 169 ? 6.046 7.267 1.460 1.00 78.69 169 GLU A CA 1
ATOM 1334 C C . GLU A 1 169 ? 6.469 7.822 2.843 1.00 78.69 169 GLU A C 1
ATOM 1336 O O . GLU A 1 169 ? 5.766 7.551 3.823 1.00 78.69 169 GLU A O 1
ATOM 1341 N N . PRO A 1 170 ? 7.554 8.620 2.978 1.00 85.75 170 PRO A N 1
ATOM 1342 C CA . PRO A 1 170 ? 7.930 9.202 4.267 1.00 85.75 170 PRO A CA 1
ATOM 1343 C C . PRO A 1 170 ? 6.858 10.128 4.846 1.00 85.75 170 PRO A C 1
ATOM 1345 O O . PRO A 1 170 ? 6.624 10.093 6.054 1.00 85.75 170 PRO A O 1
ATOM 1348 N N . ASP A 1 171 ? 6.191 10.907 3.993 1.00 88.94 171 ASP A N 1
ATOM 1349 C CA . ASP A 1 171 ? 5.141 11.840 4.402 1.00 88.94 171 ASP A CA 1
ATOM 1350 C C . ASP A 1 171 ? 3.906 11.074 4.865 1.00 88.94 171 ASP A C 1
ATOM 1352 O O . ASP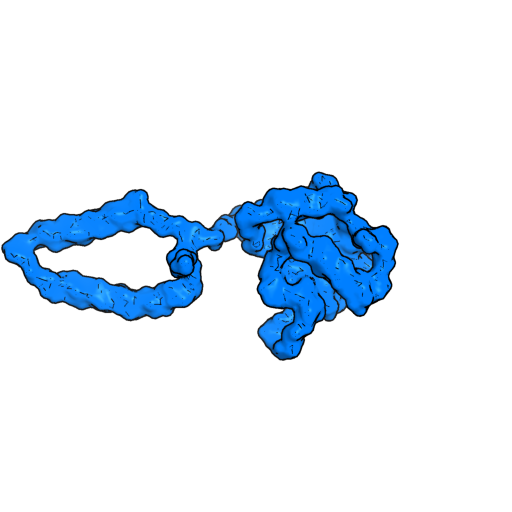 A 1 171 ? 3.352 11.378 5.918 1.00 88.94 171 ASP A O 1
ATOM 1356 N N . PHE A 1 172 ? 3.520 10.011 4.151 1.00 89.38 172 PHE A N 1
ATOM 1357 C CA . PHE A 1 172 ? 2.401 9.172 4.579 1.00 89.38 172 PHE A CA 1
ATOM 1358 C C . PHE A 1 172 ? 2.690 8.474 5.913 1.00 89.38 172 PHE A C 1
ATOM 1360 O O . PHE A 1 172 ? 1.851 8.456 6.810 1.00 89.38 172 PHE A O 1
ATOM 1367 N N . ARG A 1 173 ? 3.908 7.956 6.102 1.00 90.62 173 ARG A N 1
ATOM 1368 C CA . ARG A 1 173 ? 4.323 7.378 7.389 1.00 90.62 173 ARG A CA 1
ATOM 1369 C C . ARG A 1 173 ? 4.343 8.416 8.510 1.00 90.62 173 ARG A C 1
ATOM 1371 O O . ARG A 1 173 ? 4.024 8.076 9.645 1.00 90.62 173 ARG A O 1
ATOM 1378 N N . ALA A 1 174 ? 4.738 9.655 8.220 1.00 91.69 174 ALA A N 1
ATOM 1379 C CA . ALA A 1 174 ? 4.679 10.747 9.186 1.00 91.69 174 ALA A CA 1
ATOM 1380 C C . ALA A 1 174 ? 3.229 11.102 9.543 1.00 91.69 174 ALA A C 1
ATOM 1382 O O . ALA A 1 174 ? 2.941 11.329 10.716 1.00 91.69 174 ALA A O 1
ATOM 1383 N N . GLU A 1 175 ? 2.325 11.072 8.565 1.00 93.06 175 GLU A N 1
ATOM 1384 C CA . GLU A 1 175 ? 0.894 11.287 8.762 1.00 93.06 175 GLU A CA 1
ATOM 1385 C C . GLU A 1 175 ? 0.287 10.216 9.675 1.00 93.06 175 GLU A C 1
ATOM 1387 O O . GLU A 1 175 ? -0.392 10.552 10.639 1.00 93.06 175 GLU A O 1
ATOM 1392 N N . LEU A 1 176 ? 0.619 8.933 9.479 1.00 93.25 176 LEU A N 1
ATOM 1393 C CA . LEU A 1 176 ? 0.145 7.845 10.350 1.00 93.25 176 LEU A CA 1
ATOM 1394 C C . LEU A 1 176 ? 0.493 8.062 11.833 1.00 93.25 176 LEU A C 1
ATOM 1396 O O . LEU A 1 176 ? -0.301 7.713 12.708 1.00 93.25 176 LEU A O 1
ATOM 1400 N N . ARG A 1 177 ? 1.631 8.700 12.142 1.00 94.06 177 ARG A N 1
ATOM 1401 C CA . ARG A 1 177 ? 2.009 9.018 13.533 1.00 94.06 177 ARG A CA 1
ATOM 1402 C C . ARG A 1 177 ? 1.043 9.980 14.212 1.00 94.06 177 ARG A C 1
ATOM 1404 O O . ARG A 1 177 ? 0.949 9.950 15.435 1.00 94.06 177 ARG A O 1
ATOM 1411 N N . GLN A 1 178 ? 0.330 10.804 13.446 1.00 93.31 178 GLN A N 1
ATOM 1412 C CA . GLN A 1 178 ? -0.702 11.698 13.973 1.00 93.31 178 GLN A CA 1
ATOM 1413 C C . GLN A 1 178 ? -1.964 10.936 14.411 1.00 93.31 178 GLN A C 1
ATOM 1415 O O . GLN A 1 178 ? -2.764 11.479 15.165 1.00 93.31 178 GLN A O 1
ATOM 1420 N N . PHE A 1 179 ? -2.116 9.675 13.989 1.00 93.81 179 PHE A N 1
ATOM 1421 C CA . PHE A 1 179 ? -3.250 8.803 14.307 1.00 93.81 179 PHE A CA 1
ATOM 1422 C C . PHE A 1 179 ? -2.855 7.633 15.224 1.00 93.81 179 PHE A C 1
ATOM 1424 O O . PHE A 1 179 ? -3.330 6.516 15.046 1.00 93.81 179 PHE A O 1
ATOM 1431 N N . ASP A 1 180 ? -1.963 7.866 16.192 1.00 93.62 180 ASP A N 1
ATOM 1432 C CA . ASP A 1 180 ? -1.479 6.864 17.161 1.00 93.62 180 ASP A CA 1
ATOM 1433 C C . ASP A 1 180 ? -0.734 5.653 16.561 1.00 93.62 180 ASP A C 1
ATOM 1435 O O . ASP A 1 180 ? -0.571 4.628 17.225 1.00 93.62 180 ASP A O 1
ATOM 1439 N N . CYS A 1 181 ? -0.199 5.777 15.342 1.00 93.25 181 CYS A N 1
ATOM 1440 C CA . CYS A 1 181 ? 0.714 4.798 14.745 1.00 93.25 181 CYS A CA 1
ATOM 1441 C C . CYS A 1 181 ? 2.172 5.310 14.795 1.00 93.25 181 CYS A C 1
ATOM 1443 O O . CYS A 1 181 ? 2.681 5.853 13.811 1.00 93.25 181 CYS A O 1
ATOM 1445 N N . PRO A 1 182 ? 2.896 5.174 15.926 1.00 85.75 182 PRO A N 1
ATOM 1446 C CA . PRO A 1 182 ? 4.259 5.701 16.054 1.00 85.75 182 PRO A CA 1
ATOM 1447 C C . PRO A 1 182 ? 5.262 4.979 15.141 1.00 85.75 182 PRO A C 1
ATOM 1449 O O . PRO A 1 182 ? 6.223 5.591 14.662 1.00 85.75 182 PRO A O 1
ATOM 1452 N N . ALA A 1 183 ? 5.035 3.687 14.894 1.00 88.88 183 ALA A N 1
ATOM 1453 C CA . ALA A 1 183 ? 5.840 2.853 14.017 1.00 88.88 183 ALA A CA 1
ATOM 1454 C C . ALA A 1 183 ? 4.951 1.859 13.265 1.00 88.88 183 ALA A C 1
ATOM 1456 O O . ALA A 1 183 ? 4.146 1.144 13.857 1.00 88.88 183 ALA A O 1
ATOM 1457 N N . THR A 1 184 ? 5.135 1.810 11.953 1.00 92.62 184 THR A N 1
ATOM 1458 C CA . THR A 1 184 ? 4.500 0.848 11.053 1.00 92.62 184 THR A CA 1
ATOM 1459 C C . THR A 1 184 ? 5.129 -0.535 11.188 1.00 92.62 184 THR A C 1
ATOM 1461 O O . THR A 1 184 ? 6.339 -0.664 11.384 1.00 92.62 184 THR A O 1
ATOM 1464 N N . HIS A 1 185 ? 4.326 -1.580 11.002 1.00 94.88 185 HIS A N 1
ATOM 1465 C CA . HIS A 1 185 ? 4.828 -2.934 10.800 1.00 94.88 185 HIS A CA 1
ATOM 1466 C C . HIS A 1 185 ? 5.088 -3.167 9.315 1.00 94.88 185 HIS A C 1
ATOM 1468 O O . HIS A 1 185 ? 4.152 -3.301 8.528 1.00 94.88 185 HIS A O 1
ATOM 1474 N N . ASP A 1 186 ? 6.364 -3.207 8.946 1.00 93.75 186 ASP A N 1
ATOM 1475 C CA . ASP A 1 186 ? 6.804 -3.311 7.557 1.00 93.75 186 ASP A CA 1
ATOM 1476 C C . ASP A 1 186 ? 7.159 -4.751 7.162 1.00 93.75 186 ASP A C 1
ATOM 1478 O O . ASP A 1 186 ? 7.805 -5.490 7.910 1.00 93.75 186 ASP A O 1
ATOM 1482 N N . PHE A 1 187 ? 6.780 -5.138 5.944 1.00 93.56 187 PHE A N 1
ATOM 1483 C CA . PHE A 1 187 ? 7.064 -6.447 5.350 1.00 93.56 187 PHE A CA 1
ATOM 1484 C C . PHE A 1 187 ? 7.813 -6.253 4.033 1.00 93.56 187 PHE A C 1
ATOM 1486 O O . PHE A 1 187 ? 7.245 -6.267 2.942 1.00 93.56 187 PHE A O 1
ATOM 1493 N N . GLY A 1 188 ? 9.120 -6.025 4.140 1.00 89.19 188 GLY A N 1
ATOM 1494 C CA . GLY A 1 188 ? 9.893 -5.454 3.038 1.00 89.19 188 GLY A CA 1
ATOM 1495 C C . GLY A 1 188 ? 9.668 -3.945 2.952 1.00 89.19 188 GLY A C 1
ATOM 1496 O O . GLY A 1 188 ? 9.331 -3.312 3.947 1.00 89.19 188 GLY A O 1
ATOM 1497 N N . ARG A 1 189 ? 9.894 -3.352 1.776 1.00 87.12 189 ARG A N 1
ATOM 1498 C CA . ARG A 1 189 ? 9.742 -1.899 1.600 1.00 87.12 189 ARG A CA 1
ATOM 1499 C C . ARG A 1 189 ? 8.374 -1.481 1.095 1.00 87.12 189 ARG A C 1
ATOM 1501 O O . ARG A 1 189 ? 8.093 -0.304 1.157 1.00 87.12 189 ARG A O 1
ATOM 1508 N N . ASN A 1 190 ? 7.564 -2.402 0.577 1.00 88.25 190 ASN A N 1
ATOM 1509 C CA . ASN A 1 190 ? 6.363 -2.077 -0.199 1.00 88.25 190 ASN A CA 1
ATOM 1510 C C . ASN A 1 190 ? 5.061 -2.565 0.439 1.00 88.25 190 ASN A C 1
ATOM 1512 O O . ASN A 1 190 ? 4.016 -2.521 -0.204 1.00 88.25 190 ASN A O 1
ATOM 1516 N N . ILE A 1 191 ? 5.123 -3.081 1.665 1.00 92.81 191 ILE A N 1
ATOM 1517 C CA . ILE A 1 191 ? 3.971 -3.600 2.399 1.00 92.81 191 ILE A CA 1
ATOM 1518 C C . ILE A 1 191 ? 4.086 -3.095 3.831 1.00 92.81 191 ILE A C 1
ATOM 1520 O O . ILE A 1 191 ? 5.106 -3.330 4.481 1.00 92.81 191 ILE A O 1
ATOM 1524 N N . LEU A 1 192 ? 3.037 -2.446 4.319 1.00 93.94 192 LEU A N 1
ATOM 1525 C CA . LEU A 1 192 ? 2.950 -1.988 5.698 1.00 93.94 192 LEU A CA 1
ATOM 1526 C C . LEU A 1 192 ? 1.568 -2.268 6.279 1.00 93.94 192 LEU A C 1
ATOM 1528 O O . LEU A 1 192 ? 0.557 -2.279 5.571 1.00 93.94 192 LEU A O 1
ATOM 1532 N N . ALA A 1 193 ? 1.543 -2.467 7.589 1.00 95.31 193 ALA A N 1
ATOM 1533 C CA . ALA A 1 193 ? 0.333 -2.500 8.387 1.00 95.31 193 ALA A CA 1
ATOM 1534 C C . ALA A 1 193 ? 0.506 -1.610 9.619 1.00 95.31 193 ALA A C 1
ATOM 1536 O O . ALA A 1 193 ? 1.584 -1.577 10.217 1.00 95.31 193 ALA A O 1
ATOM 1537 N N . CYS A 1 194 ? -0.547 -0.909 10.022 1.00 95.25 194 CYS A N 1
ATOM 1538 C CA . CYS A 1 194 ? -0.542 -0.197 11.290 1.00 95.25 194 CYS A CA 1
ATOM 1539 C C . CYS A 1 194 ? -1.936 -0.041 11.876 1.00 95.25 194 CYS A C 1
ATOM 1541 O O . CYS A 1 194 ? -2.880 0.219 11.140 1.00 95.25 194 CYS A O 1
ATOM 1543 N N . GLU A 1 195 ? -2.065 -0.166 13.191 1.00 95.94 195 GLU A N 1
ATOM 1544 C CA . GLU A 1 195 ? -3.296 0.206 13.879 1.00 95.94 195 GLU A CA 1
ATOM 1545 C C . GLU A 1 195 ? -3.293 1.718 14.106 1.00 95.94 195 GLU A C 1
ATOM 1547 O O . GLU A 1 195 ? -2.301 2.269 14.580 1.00 95.94 195 GLU A O 1
ATOM 1552 N N . ILE A 1 196 ? -4.393 2.373 13.749 1.00 95.62 196 ILE A N 1
ATOM 1553 C CA . ILE A 1 196 ? -4.598 3.798 13.978 1.00 95.62 196 ILE A CA 1
ATOM 1554 C C . ILE A 1 196 ? -5.869 4.039 14.784 1.00 95.62 196 ILE A C 1
ATOM 1556 O O . ILE A 1 196 ? -6.794 3.220 14.778 1.00 95.62 196 ILE A O 1
ATOM 1560 N N . THR A 1 197 ? -5.939 5.205 15.410 1.00 94.88 197 THR A N 1
ATOM 1561 C CA . THR A 1 197 ? -7.139 5.717 16.070 1.00 94.88 197 THR A CA 1
ATOM 1562 C C . THR A 1 197 ? -7.880 6.660 15.123 1.00 94.88 197 THR A C 1
ATOM 1564 O O . THR A 1 197 ? -7.291 7.609 14.605 1.00 94.88 197 THR A O 1
ATOM 1567 N N . LEU A 1 198 ? -9.173 6.421 14.880 1.00 92.75 198 LEU A N 1
ATOM 1568 C CA . LEU A 1 198 ? -9.979 7.334 14.065 1.00 92.75 198 LEU A CA 1
ATOM 1569 C C . LEU A 1 198 ? -10.173 8.693 14.770 1.00 92.75 198 LEU A C 1
ATOM 1571 O O . LEU A 1 198 ? -10.493 8.695 15.966 1.00 92.75 198 LEU A O 1
ATOM 1575 N N . PRO A 1 199 ? -10.047 9.822 14.039 1.00 87.00 199 PRO A N 1
ATOM 1576 C CA . PRO A 1 199 ? -10.333 11.158 14.571 1.00 87.00 199 PRO A CA 1
ATOM 1577 C C . PRO A 1 199 ? -11.821 11.317 14.906 1.00 87.00 199 PRO A C 1
ATOM 1579 O O . PRO A 1 199 ? -12.632 10.488 14.435 1.00 87.00 199 PRO A O 1
#

pLDDT: mean 84.96, std 11.24, range [32.47, 96.5]

Foldseek 3Di:
DDPLADPVVVVCCVVVVVVVVVCLVPDDDPDPVVSVVVVVVVVVCCVVDPDPHPQDDDCQQDDPVLLLVLLVVCPVPQDQAAEEEEELQQQVSCCPRFAVHRQADPDDDQDQWGWDDRPRYIYIYGRNVGRFDDLVCNLVRLVVVCVVVVPDAQDKHKYKFFDRPDPCVVSNQVSQVVFVFVDWDGRGNGITMTIGTRD

Radius of gyration: 23.22 Å; Cα contacts (8 Å, |Δi|>4): 276; chains: 1; bounding box: 54×31×68 Å

Solvent-accessible surface area (backbone atoms only — not comparable to full-atom values): 11182 Å² total; per-residue (Å²): 137,89,71,72,69,44,80,69,57,59,65,46,48,74,55,49,54,56,51,51,51,52,49,61,71,67,59,81,65,100,46,78,64,58,56,56,51,52,53,50,49,53,53,48,50,54,65,78,54,60,73,66,77,47,98,73,87,50,62,86,28,59,41,71,68,35,51,52,48,49,44,50,48,43,66,72,68,48,53,86,66,32,42,33,41,22,22,33,42,20,19,54,48,39,16,67,74,67,36,77,40,76,31,52,86,91,74,78,88,86,51,69,56,34,76,21,79,32,80,64,28,40,35,36,18,44,36,66,87,38,58,51,85,45,49,92,50,44,68,59,52,52,52,49,50,31,64,75,67,69,54,60,68,68,38,72,35,32,41,36,46,33,55,81,71,54,99,55,49,69,52,32,54,55,48,42,38,78,27,73,22,87,68,69,51,65,32,56,80,28,27,41,37,35,57,29,42,39,114

Mean predicted aligned error: 8.52 Å